Protein AF-A0A7S2MT42-F1 (afdb_monomer_lite)

Sequence (281 aa):
EKMAQGPVLKPQAPAPAEKGPEERARFTVTHKESRHSVQLSLPSGQTVFDLKKALANHVNRGPSSKLTLMFRTGKLLGDSAKLDALSDEDKAGLLATGLELGPPVLVSLKVYHASKAAAGTTVMLDVLDTASFQEVKRALCDRYGAKATEVRLVTKKPGMTGFAGVKDSDRIQGLREVGAMGKLMDRVASGEAQPVAAPAGSIDVEVVHAKTGCNVVIQVQPDATILQLREATIKALGKTDLGEVTVVRASGGDLATELDTDLLAGRKEVMILGCDLPNPP

Organism: NCBI:txid327968

Structure (mmCIF, N/CA/C/O backbone):
data_AF-A0A7S2MT42-F1
#
_entry.id   AF-A0A7S2MT42-F1
#
loop_
_atom_site.group_PDB
_atom_site.id
_atom_site.type_symbol
_atom_site.label_atom_id
_atom_site.label_alt_id
_atom_site.label_comp_id
_atom_site.label_asym_id
_atom_site.label_entity_id
_atom_site.label_seq_id
_atom_site.pdbx_PDB_ins_code
_atom_site.Cartn_x
_atom_site.Cartn_y
_atom_site.Cartn_z
_atom_site.occupancy
_atom_site.B_iso_or_equiv
_atom_site.auth_seq_id
_atom_site.auth_comp_id
_atom_site.auth_asym_id
_atom_site.auth_atom_id
_atom_site.pdbx_PDB_model_num
ATOM 1 N N . GLU A 1 1 ? 55.129 -15.485 41.357 1.00 53.50 1 GLU A N 1
ATOM 2 C CA . GLU A 1 1 ? 53.699 -15.716 41.061 1.00 53.50 1 GLU A CA 1
ATOM 3 C C . GLU A 1 1 ? 52.878 -14.473 41.380 1.00 53.50 1 GLU A C 1
ATOM 5 O O . GLU A 1 1 ? 52.899 -14.019 42.516 1.00 53.50 1 GLU A O 1
ATOM 10 N N . LYS A 1 2 ? 52.196 -13.882 40.392 1.00 46.84 2 LYS A N 1
ATOM 11 C CA . LYS A 1 2 ? 51.164 -12.858 40.623 1.00 46.84 2 LYS A CA 1
ATOM 12 C C . LYS A 1 2 ? 49.814 -13.518 40.365 1.00 46.84 2 LYS A C 1
ATOM 14 O O . LYS A 1 2 ? 49.483 -13.795 39.217 1.00 46.84 2 LYS A O 1
ATOM 19 N N . MET A 1 3 ? 49.081 -13.816 41.434 1.00 53.00 3 MET A N 1
ATOM 20 C CA . MET A 1 3 ? 47.727 -14.360 41.352 1.00 53.00 3 MET A CA 1
ATOM 21 C C . MET A 1 3 ? 46.777 -13.264 40.858 1.00 53.00 3 MET A C 1
ATOM 23 O O . MET A 1 3 ? 46.603 -12.238 41.515 1.00 53.00 3 MET A O 1
ATOM 27 N N . ALA A 1 4 ? 46.205 -13.465 39.673 1.00 58.78 4 ALA A N 1
ATOM 28 C CA . ALA A 1 4 ? 45.197 -12.588 39.097 1.00 58.78 4 ALA A CA 1
ATOM 29 C C . ALA A 1 4 ? 43.868 -12.770 39.847 1.00 58.78 4 ALA A C 1
ATOM 31 O O . ALA A 1 4 ? 43.314 -13.867 39.886 1.00 58.78 4 ALA A O 1
ATOM 32 N N . GLN A 1 5 ? 43.365 -11.694 40.453 1.00 60.12 5 GLN A N 1
ATOM 33 C CA . GLN A 1 5 ? 42.033 -11.654 41.053 1.00 60.12 5 GLN A CA 1
ATOM 34 C C . GLN A 1 5 ? 40.982 -11.618 39.938 1.00 60.12 5 GLN A C 1
ATOM 36 O O . GLN A 1 5 ? 40.993 -10.726 39.089 1.00 60.12 5 GLN A O 1
ATOM 41 N N . GLY A 1 6 ? 40.103 -12.622 39.926 1.00 60.00 6 GLY A N 1
ATOM 42 C CA . GLY A 1 6 ? 39.003 -12.733 38.972 1.00 60.00 6 GLY A CA 1
ATOM 43 C C . GLY A 1 6 ? 37.926 -11.653 39.172 1.00 60.00 6 GLY A C 1
ATOM 44 O O . GLY A 1 6 ? 37.807 -11.087 40.262 1.00 60.00 6 GLY A O 1
ATOM 45 N N . PRO A 1 7 ? 37.139 -11.351 38.125 1.00 64.81 7 PRO A N 1
ATOM 46 C CA . PRO A 1 7 ? 36.161 -10.271 38.139 1.00 64.81 7 PRO A CA 1
ATOM 47 C C . PRO A 1 7 ? 34.999 -10.564 39.097 1.00 64.81 7 PRO A C 1
ATOM 49 O O . PRO A 1 7 ? 34.349 -11.605 39.027 1.00 64.81 7 PRO A O 1
ATOM 52 N N . VAL A 1 8 ? 34.720 -9.599 39.974 1.00 67.12 8 VAL A N 1
ATOM 53 C CA . VAL A 1 8 ? 33.577 -9.604 40.894 1.00 67.12 8 VAL A CA 1
ATOM 54 C C . VAL A 1 8 ? 32.289 -9.408 40.088 1.00 67.12 8 VAL A C 1
ATOM 56 O O . VAL A 1 8 ? 32.051 -8.335 39.529 1.00 67.12 8 VAL A O 1
ATOM 59 N N . LEU A 1 9 ? 31.458 -10.451 40.016 1.00 55.06 9 LEU A N 1
ATOM 60 C CA . LEU A 1 9 ? 30.122 -10.397 39.420 1.00 55.06 9 LEU A CA 1
ATOM 61 C C . LEU A 1 9 ? 29.242 -9.433 40.226 1.00 55.06 9 LEU A C 1
ATOM 63 O O . LEU A 1 9 ? 28.998 -9.640 41.415 1.00 55.06 9 LEU A O 1
ATOM 67 N N . LYS A 1 10 ? 28.773 -8.360 39.580 1.00 67.88 10 LYS A N 1
ATOM 68 C CA . LYS A 1 10 ? 27.812 -7.429 40.184 1.00 67.88 10 LYS A CA 1
ATOM 69 C C . LYS A 1 10 ? 26.447 -8.121 40.332 1.00 67.88 10 LYS A C 1
ATOM 71 O O . LYS A 1 10 ? 26.023 -8.787 39.387 1.00 67.88 10 LYS A O 1
ATOM 76 N N . PRO A 1 11 ? 25.746 -7.947 41.466 1.00 63.44 11 PRO A N 1
ATOM 77 C CA . PRO A 1 11 ? 24.417 -8.511 41.670 1.00 63.44 11 PRO A CA 1
ATOM 78 C C . PRO A 1 11 ? 23.440 -7.985 40.612 1.00 63.44 11 PRO A C 1
ATOM 80 O O . PRO A 1 11 ? 23.297 -6.776 40.417 1.00 63.44 11 PRO A O 1
ATOM 83 N N . GLN A 1 12 ? 22.802 -8.917 39.906 1.00 64.62 12 GLN A N 1
ATOM 84 C CA . GLN A 1 12 ? 21.784 -8.644 38.900 1.00 64.62 12 GLN A CA 1
ATOM 85 C C . GLN A 1 12 ? 20.543 -8.076 39.598 1.00 64.62 12 GLN A C 1
ATOM 87 O O . GLN A 1 12 ? 20.040 -8.669 40.552 1.00 64.62 12 GLN A O 1
ATOM 92 N N . ALA A 1 13 ? 20.083 -6.902 39.160 1.00 70.62 13 ALA A N 1
ATOM 93 C CA . ALA A 1 13 ? 18.887 -6.274 39.710 1.00 70.62 13 ALA A CA 1
ATOM 94 C C . ALA A 1 13 ? 17.671 -7.211 39.544 1.00 70.62 13 ALA A C 1
ATOM 96 O O . ALA A 1 13 ? 17.565 -7.871 38.504 1.00 70.62 13 ALA A O 1
ATOM 97 N N . PRO A 1 14 ? 16.768 -7.286 40.540 1.00 67.56 14 PRO A N 1
ATOM 98 C CA . PRO A 1 14 ? 15.586 -8.136 40.470 1.00 67.56 14 PRO A CA 1
ATOM 99 C C . PRO A 1 14 ? 14.758 -7.787 39.231 1.00 67.56 14 PRO A C 1
ATOM 101 O O . PRO A 1 14 ? 14.542 -6.611 38.928 1.00 67.56 14 PRO A O 1
ATOM 104 N N . ALA A 1 15 ? 14.329 -8.821 38.506 1.00 69.62 15 ALA A N 1
ATOM 105 C CA . ALA A 1 15 ? 13.505 -8.668 37.317 1.00 69.62 15 ALA A CA 1
ATOM 106 C C . ALA A 1 15 ? 12.238 -7.858 37.661 1.00 69.62 15 ALA A C 1
ATOM 108 O O . ALA A 1 15 ? 11.626 -8.108 38.705 1.00 69.62 15 ALA A O 1
ATOM 109 N N . PRO A 1 16 ? 11.851 -6.870 36.832 1.00 71.06 16 PRO A N 1
ATOM 110 C CA . PRO A 1 16 ? 10.644 -6.091 37.067 1.00 71.06 16 PRO A CA 1
ATOM 111 C C . PRO A 1 16 ? 9.439 -7.032 37.120 1.00 71.06 16 PRO A C 1
ATOM 113 O O . PRO A 1 16 ? 9.263 -7.860 36.229 1.00 71.06 16 PRO A O 1
ATOM 116 N N . ALA A 1 17 ? 8.640 -6.911 38.181 1.00 72.12 17 ALA A N 1
ATOM 117 C CA . ALA A 1 17 ? 7.451 -7.726 38.397 1.00 72.12 17 ALA A CA 1
ATOM 118 C C . ALA A 1 17 ? 6.554 -7.711 37.149 1.00 72.12 17 ALA A C 1
ATOM 120 O O . ALA A 1 17 ? 6.195 -6.637 36.654 1.00 72.12 17 ALA A O 1
ATOM 121 N N . GLU A 1 18 ? 6.208 -8.899 36.647 1.00 67.00 18 GLU A N 1
ATOM 122 C CA . GLU A 1 18 ? 5.265 -9.072 35.545 1.00 67.00 18 GLU A CA 1
ATOM 123 C C . GLU A 1 18 ? 3.936 -8.413 35.928 1.00 67.00 18 GLU A C 1
ATOM 125 O O . GLU A 1 18 ? 3.224 -8.865 36.827 1.00 67.00 18 GLU A O 1
ATOM 130 N N . LYS A 1 19 ? 3.610 -7.294 35.272 1.00 72.56 19 LYS A N 1
ATOM 131 C CA . LYS A 1 19 ? 2.271 -6.711 35.355 1.00 72.56 19 LYS A CA 1
ATOM 132 C C . LYS A 1 19 ? 1.293 -7.757 34.824 1.00 72.56 19 LYS A C 1
ATOM 134 O O . LYS A 1 19 ? 1.516 -8.299 33.743 1.00 72.56 19 LYS A O 1
ATOM 139 N N . GLY A 1 20 ? 0.240 -8.039 35.592 1.00 77.06 20 GLY A N 1
ATOM 140 C CA . GLY A 1 20 ? -0.820 -8.964 35.188 1.00 77.06 20 GLY A CA 1
ATOM 141 C C . GLY A 1 20 ? -1.406 -8.617 33.811 1.00 77.06 20 GLY A C 1
ATOM 142 O O . GLY A 1 20 ? -1.197 -7.504 33.320 1.00 77.06 20 GLY A O 1
ATOM 143 N N . PRO A 1 21 ? -2.125 -9.558 33.173 1.00 81.81 21 PRO A N 1
ATOM 144 C CA . PRO A 1 21 ? -2.628 -9.389 31.813 1.00 81.81 21 PRO A CA 1
ATOM 145 C C . PRO A 1 21 ? -3.477 -8.116 31.715 1.00 81.81 21 PRO A C 1
ATOM 147 O O . PRO A 1 21 ? -4.552 -8.037 32.305 1.00 81.81 21 PRO A O 1
ATOM 150 N N . GLU A 1 22 ? -2.974 -7.104 31.001 1.00 85.75 22 GLU A N 1
ATOM 151 C CA . GLU A 1 22 ? -3.712 -5.864 30.755 1.00 85.75 22 GLU A CA 1
ATOM 152 C C . GLU A 1 22 ? -5.018 -6.190 30.026 1.00 85.75 22 GLU A C 1
ATOM 154 O O . GLU A 1 22 ? -5.014 -6.826 28.968 1.00 85.75 22 GLU A O 1
ATOM 159 N N . GLU A 1 23 ? -6.138 -5.747 30.591 1.00 89.62 23 GLU A N 1
ATOM 160 C CA . GLU A 1 23 ? -7.454 -5.902 29.985 1.00 89.62 23 GLU A CA 1
ATOM 161 C C . GLU A 1 23 ? -7.501 -5.128 28.657 1.00 89.62 23 GLU A C 1
ATOM 163 O O . GLU A 1 23 ? -7.244 -3.921 28.605 1.00 89.62 23 GLU A O 1
ATOM 168 N N . ARG A 1 24 ? -7.784 -5.838 27.557 1.00 95.06 24 ARG A N 1
ATOM 169 C CA . ARG A 1 24 ? -7.836 -5.268 26.204 1.00 95.06 24 ARG A CA 1
ATOM 170 C C . ARG A 1 24 ? -9.252 -5.323 25.653 1.00 95.06 24 ARG A C 1
ATOM 172 O O . ARG A 1 24 ? -9.802 -6.406 25.458 1.00 95.06 24 ARG A O 1
ATOM 179 N N . ALA A 1 25 ? -9.808 -4.160 25.328 1.00 95.88 25 ALA A N 1
ATOM 180 C CA . ALA A 1 25 ? -11.080 -4.055 24.629 1.00 95.88 25 ALA A CA 1
ATOM 181 C C . ALA A 1 25 ? -10.894 -4.381 23.138 1.00 95.88 25 ALA A C 1
ATOM 183 O O . ALA A 1 25 ? -9.927 -3.940 22.508 1.00 95.88 25 ALA A O 1
ATOM 184 N N . ARG A 1 26 ? -11.823 -5.162 22.572 1.00 97.44 26 ARG A N 1
ATOM 185 C CA . ARG A 1 26 ? -11.846 -5.521 21.145 1.00 97.44 26 ARG A CA 1
ATOM 186 C C . ARG A 1 26 ? -12.789 -4.597 20.381 1.00 97.44 26 ARG A C 1
ATOM 188 O O . ARG A 1 26 ? -13.908 -4.359 20.821 1.00 97.44 26 ARG A O 1
ATOM 195 N N . PHE A 1 27 ? -12.348 -4.131 19.220 1.00 97.94 27 PHE A N 1
ATOM 196 C CA . PHE A 1 27 ? -13.095 -3.238 18.338 1.00 97.94 27 PHE A CA 1
ATOM 197 C C . PHE A 1 27 ? -13.184 -3.857 16.952 1.00 97.94 27 PHE A C 1
ATOM 199 O O . PHE A 1 27 ? -12.187 -4.369 16.446 1.00 97.94 27 PHE A O 1
ATOM 206 N N . THR A 1 28 ? -14.359 -3.771 16.332 1.00 98.12 28 THR A N 1
ATOM 207 C CA . THR A 1 28 ? -14.556 -4.105 14.918 1.00 98.12 28 THR A CA 1
ATOM 208 C C . THR A 1 28 ? -14.930 -2.834 14.181 1.00 98.12 28 THR A C 1
ATOM 210 O O . THR A 1 28 ? -15.928 -2.191 14.508 1.00 98.12 28 THR A O 1
ATOM 213 N N . VAL A 1 29 ? -14.109 -2.461 13.204 1.00 98.25 29 VAL A N 1
ATOM 214 C CA . VAL A 1 29 ? -14.288 -1.232 12.433 1.00 98.25 29 VAL A CA 1
ATOM 215 C C . VAL A 1 29 ? -14.459 -1.585 10.968 1.00 98.25 29 VAL A C 1
ATOM 217 O O . VAL A 1 29 ? -13.575 -2.194 10.370 1.00 98.25 29 VAL A O 1
ATOM 220 N N . THR A 1 30 ? -15.589 -1.189 10.391 1.00 98.12 30 THR A N 1
ATOM 221 C CA . THR A 1 30 ? -15.941 -1.473 8.996 1.00 98.12 30 THR A CA 1
ATOM 222 C C . THR A 1 30 ? -15.858 -0.204 8.154 1.00 98.12 30 THR A C 1
ATOM 224 O O . THR A 1 30 ? -16.456 0.817 8.492 1.00 98.12 30 THR A O 1
ATOM 227 N N . HIS A 1 31 ? -15.148 -0.242 7.029 1.00 97.69 31 HIS A N 1
ATOM 228 C CA . HIS A 1 31 ? -15.140 0.863 6.079 1.00 97.69 31 HIS A CA 1
ATOM 229 C C . HIS A 1 31 ? -16.532 1.018 5.455 1.00 97.69 31 HIS A C 1
ATOM 231 O O . HIS A 1 31 ? -17.150 0.047 5.009 1.00 97.69 31 HIS A O 1
ATOM 237 N N . LYS A 1 32 ? -17.050 2.248 5.449 1.00 97.06 32 LYS A N 1
ATOM 238 C CA . LYS A 1 32 ? -18.444 2.536 5.088 1.00 97.06 32 LYS A CA 1
ATOM 239 C C . LYS A 1 32 ? -18.784 2.120 3.655 1.00 97.06 32 LYS A C 1
ATOM 241 O O . LYS A 1 32 ? -19.885 1.626 3.422 1.00 97.06 32 LYS A O 1
ATOM 246 N N . GLU A 1 33 ? -17.858 2.337 2.723 1.00 95.44 33 GLU A N 1
ATOM 247 C CA . GLU A 1 33 ? -18.082 2.137 1.287 1.00 95.44 33 GLU A CA 1
ATOM 248 C C . GLU A 1 33 ? -17.678 0.728 0.847 1.00 95.44 33 GLU A C 1
ATOM 250 O O . GLU A 1 33 ? -18.510 -0.013 0.333 1.00 95.44 33 GLU A O 1
ATOM 255 N N . SER A 1 34 ? -16.437 0.322 1.123 1.00 92.94 34 SER A N 1
ATOM 256 C CA . SER A 1 34 ? -15.899 -0.974 0.677 1.00 92.94 34 SER A CA 1
ATOM 257 C C . SER A 1 34 ? -16.349 -2.170 1.516 1.00 92.94 34 SER A C 1
ATOM 259 O O . SER A 1 34 ? -16.147 -3.308 1.110 1.00 92.94 34 SER A O 1
ATOM 261 N N . ARG A 1 35 ? -16.951 -1.937 2.691 1.00 96.12 35 ARG A N 1
ATOM 262 C CA . ARG A 1 35 ? -17.388 -2.975 3.647 1.00 96.12 35 ARG A CA 1
ATOM 263 C C . ARG A 1 35 ? -16.264 -3.843 4.229 1.00 96.12 35 ARG A C 1
ATOM 265 O O . ARG A 1 35 ? -16.548 -4.743 5.020 1.00 96.12 35 ARG A O 1
ATOM 272 N N . HIS A 1 36 ? -15.000 -3.542 3.937 1.00 94.94 36 HIS A N 1
ATOM 273 C CA . HIS A 1 36 ? -13.864 -4.191 4.585 1.00 94.94 36 HIS A CA 1
ATOM 274 C C . HIS A 1 36 ? -13.854 -3.902 6.085 1.00 94.94 36 HIS A C 1
ATOM 276 O O . HIS A 1 36 ? -14.096 -2.770 6.505 1.00 94.94 36 HIS A O 1
ATOM 282 N N . SER A 1 37 ? -13.587 -4.927 6.891 1.00 96.19 37 SER A N 1
ATOM 283 C CA . SER A 1 37 ? -13.620 -4.836 8.352 1.00 96.19 37 SER A CA 1
ATOM 284 C C . SER A 1 37 ? -12.277 -5.217 8.952 1.00 96.19 37 SER A C 1
ATOM 286 O O . SER A 1 37 ? -11.669 -6.199 8.541 1.00 96.19 37 SER A O 1
ATOM 288 N N . VAL A 1 38 ? -11.845 -4.457 9.952 1.00 96.75 38 VAL A N 1
ATOM 289 C CA . VAL A 1 38 ? -10.613 -4.701 10.704 1.00 96.75 38 VAL A CA 1
ATOM 290 C C . VAL A 1 38 ? -10.967 -4.877 12.173 1.00 96.75 38 VAL A C 1
ATOM 292 O O . VAL A 1 38 ? -11.751 -4.100 12.725 1.00 96.75 38 VAL A O 1
ATOM 295 N N . GLN A 1 39 ? -10.379 -5.891 12.810 1.00 97.19 39 GLN A N 1
ATOM 296 C CA . GLN A 1 39 ? -10.495 -6.107 14.249 1.00 97.19 39 GLN A CA 1
ATOM 297 C C . GLN A 1 39 ? -9.208 -5.692 14.957 1.00 97.19 39 GLN A C 1
ATOM 299 O O . GLN A 1 39 ? -8.118 -6.109 14.574 1.00 97.19 39 GLN A O 1
ATOM 304 N N . LEU A 1 40 ? -9.334 -4.889 16.011 1.00 97.06 40 LEU A N 1
ATOM 305 C CA . LEU A 1 40 ? -8.207 -4.436 16.826 1.00 97.06 40 LEU A CA 1
ATOM 306 C C . LEU A 1 40 ? -8.472 -4.676 18.305 1.00 97.06 40 LEU A C 1
ATOM 308 O O . LEU A 1 40 ? -9.612 -4.653 18.759 1.00 97.06 40 LEU A O 1
ATOM 312 N N . SER A 1 41 ? -7.396 -4.873 19.062 1.00 96.75 41 SER A N 1
ATOM 313 C CA . SER A 1 41 ? -7.430 -4.951 20.522 1.00 96.75 41 SER A CA 1
ATOM 314 C C . SER A 1 41 ? -6.570 -3.837 21.104 1.00 96.75 41 SER A C 1
ATOM 316 O O . SER A 1 41 ? -5.377 -3.770 20.806 1.00 96.75 41 SER A O 1
ATOM 318 N N . LEU A 1 42 ? -7.165 -2.975 21.923 1.00 96.88 42 LEU A N 1
ATOM 319 C CA . LEU A 1 42 ? -6.488 -1.845 22.564 1.00 96.88 42 LEU A CA 1
ATOM 320 C C . LEU A 1 42 ? -6.576 -1.974 24.091 1.00 96.88 42 LEU A C 1
ATOM 322 O O . LEU A 1 42 ? -7.585 -2.482 24.582 1.00 96.88 42 LEU A O 1
ATOM 326 N N . PRO A 1 43 ? -5.554 -1.528 24.846 1.00 96.31 43 PRO A N 1
ATOM 327 C CA . PRO A 1 43 ? -5.644 -1.418 26.302 1.00 96.31 43 PRO A CA 1
ATOM 328 C C . PRO A 1 43 ? -6.806 -0.512 26.735 1.00 96.31 43 PRO A C 1
ATOM 330 O O . PRO A 1 43 ? -7.244 0.347 25.965 1.00 96.31 43 PRO A O 1
ATOM 333 N N . SER A 1 44 ? -7.276 -0.671 27.970 1.00 94.94 44 SER A N 1
ATOM 334 C CA . SER A 1 44 ? -8.245 0.254 28.570 1.00 94.94 44 SER A CA 1
ATOM 335 C C . SER A 1 44 ? -7.682 1.677 28.715 1.00 94.94 44 SER A C 1
ATOM 337 O O . SER A 1 44 ? -6.472 1.919 28.653 1.00 94.94 44 SER A O 1
ATOM 339 N N . GLY A 1 45 ? -8.573 2.657 28.860 1.00 95.56 45 GLY A N 1
ATOM 340 C CA . GLY A 1 45 ? -8.239 4.073 29.034 1.00 95.56 45 GLY A CA 1
ATOM 341 C C . GLY A 1 45 ? -7.864 4.818 27.750 1.00 95.56 45 GLY A C 1
ATOM 342 O O . GLY A 1 45 ? -7.603 6.020 27.805 1.00 95.56 45 GLY A O 1
ATOM 343 N N . GLN A 1 46 ? -7.850 4.136 26.603 1.00 98.06 46 GLN A N 1
ATOM 344 C CA . GLN A 1 46 ? -7.496 4.714 25.305 1.00 98.06 46 GLN A CA 1
ATOM 345 C C . GLN A 1 46 ? -8.619 5.593 24.735 1.00 98.06 46 GLN A C 1
ATOM 347 O O . GLN A 1 46 ? -9.802 5.460 25.080 1.00 98.06 46 GLN A O 1
ATOM 352 N N . THR A 1 47 ? -8.247 6.503 23.836 1.00 98.44 47 THR A N 1
ATOM 353 C CA . THR A 1 47 ? -9.179 7.424 23.172 1.00 98.44 47 THR A CA 1
ATOM 354 C C . THR A 1 47 ? -9.490 7.000 21.738 1.00 98.44 47 THR A C 1
ATOM 356 O O . THR A 1 47 ? -8.815 6.160 21.139 1.00 98.44 47 THR A O 1
ATOM 359 N N . VAL A 1 48 ? -10.511 7.618 21.143 1.00 98.19 48 VAL A N 1
ATOM 360 C CA . VAL A 1 48 ? -10.823 7.461 19.712 1.00 98.19 48 VAL A CA 1
ATOM 361 C C . VAL A 1 48 ? -9.629 7.844 18.833 1.00 98.19 48 VAL A C 1
ATOM 363 O O . VAL A 1 48 ? -9.395 7.191 17.815 1.00 98.19 48 VAL A O 1
ATOM 366 N N . PHE A 1 49 ? -8.838 8.847 19.224 1.00 98.19 49 PHE A N 1
ATOM 367 C CA . PHE A 1 49 ? -7.601 9.197 18.524 1.00 98.19 49 PHE A CA 1
ATOM 368 C C . PHE A 1 49 ? -6.599 8.032 18.485 1.00 98.19 49 PHE A C 1
ATOM 370 O O . PHE A 1 49 ? -6.027 7.742 17.429 1.00 98.19 49 PHE A O 1
ATOM 377 N N . ASP A 1 50 ? -6.429 7.325 19.604 1.00 98.06 50 ASP A N 1
ATOM 378 C CA . ASP A 1 50 ? -5.521 6.178 19.701 1.00 98.06 50 ASP A CA 1
ATOM 379 C C . ASP A 1 50 ? -6.005 5.010 18.835 1.00 98.06 50 ASP A C 1
ATOM 381 O O . ASP A 1 50 ? -5.208 4.413 18.108 1.00 98.06 50 ASP A O 1
ATOM 385 N N . LEU A 1 51 ? -7.320 4.750 18.809 1.00 98.12 51 LEU A N 1
ATOM 386 C CA . LEU A 1 51 ? -7.925 3.780 17.890 1.00 98.12 51 LEU A CA 1
ATOM 387 C C . LEU A 1 51 ? -7.684 4.165 16.423 1.00 98.12 51 LEU A C 1
ATOM 389 O O . LEU A 1 51 ? -7.288 3.313 15.628 1.00 98.12 51 LEU A O 1
ATOM 393 N N . LYS A 1 52 ? -7.857 5.442 16.050 1.00 98.06 52 LYS A N 1
ATOM 394 C CA . LYS A 1 52 ? -7.579 5.906 14.679 1.00 98.06 52 LYS A CA 1
ATOM 395 C C . LYS A 1 52 ? -6.114 5.713 14.294 1.00 98.06 52 LYS A C 1
ATOM 397 O O . LYS A 1 52 ? -5.819 5.313 13.169 1.00 98.06 52 LYS A O 1
ATOM 402 N N . LYS A 1 53 ? -5.194 5.998 15.218 1.00 97.38 53 LYS A N 1
ATOM 403 C CA . LYS A 1 53 ? -3.755 5.788 15.025 1.00 97.38 53 LYS A CA 1
ATOM 404 C C . LYS A 1 53 ? -3.426 4.303 14.870 1.00 97.38 53 LYS A C 1
ATOM 406 O O . LYS A 1 53 ? -2.681 3.947 13.962 1.00 97.38 53 LYS A O 1
ATOM 411 N N . ALA A 1 54 ? -4.012 3.446 15.704 1.00 96.94 54 ALA A N 1
ATOM 412 C CA . ALA A 1 54 ? -3.845 2.000 15.614 1.00 96.94 54 ALA A CA 1
ATOM 413 C C . ALA A 1 54 ? -4.380 1.443 14.287 1.00 96.94 54 ALA A C 1
ATOM 415 O O . ALA A 1 54 ? -3.682 0.663 13.647 1.00 96.94 54 ALA A O 1
ATOM 416 N N . LEU A 1 55 ? -5.552 1.900 13.828 1.00 96.50 55 LEU A N 1
ATOM 417 C CA . LEU A 1 55 ? -6.107 1.538 12.520 1.00 96.50 55 LEU A CA 1
ATOM 418 C C . LEU A 1 55 ? -5.183 1.954 11.379 1.00 96.50 55 LEU A C 1
ATOM 420 O O . LEU A 1 55 ? -4.796 1.101 10.589 1.00 96.50 55 LEU A O 1
ATOM 424 N N . ALA A 1 56 ? -4.790 3.230 11.316 1.00 94.38 56 ALA A N 1
ATOM 425 C CA . ALA A 1 56 ? -3.922 3.743 10.253 1.00 94.38 56 ALA A CA 1
ATOM 426 C C . ALA A 1 56 ? -2.584 2.983 10.174 1.00 94.38 56 ALA A C 1
ATOM 428 O O . ALA A 1 56 ? -2.109 2.670 9.081 1.00 94.38 56 ALA A O 1
ATOM 429 N N . ASN A 1 57 ? -2.016 2.632 11.333 1.00 92.31 57 ASN A N 1
ATOM 430 C CA . ASN A 1 57 ? -0.814 1.805 11.417 1.00 92.31 57 ASN A CA 1
ATOM 431 C C . ASN A 1 57 ? -1.073 0.365 10.959 1.00 92.31 57 ASN A C 1
ATOM 433 O O . ASN A 1 57 ? -0.277 -0.174 10.198 1.00 92.31 57 ASN A O 1
ATOM 437 N N . HIS A 1 58 ? -2.180 -0.246 11.391 1.00 92.81 58 HIS A N 1
ATOM 438 C CA . HIS A 1 58 ? -2.530 -1.621 11.038 1.00 92.81 58 HIS A CA 1
ATOM 439 C C . HIS A 1 58 ? -2.716 -1.788 9.529 1.00 92.81 58 HIS A C 1
ATOM 441 O O . HIS A 1 58 ? -2.154 -2.701 8.934 1.00 92.81 58 HIS A O 1
ATOM 447 N N . VAL A 1 59 ? -3.440 -0.864 8.895 1.00 92.12 59 VAL A N 1
ATOM 448 C CA . VAL A 1 59 ? -3.666 -0.914 7.444 1.00 92.12 59 VAL A CA 1
ATOM 449 C C . VAL A 1 59 ? -2.510 -0.319 6.641 1.00 92.12 59 VAL A C 1
ATOM 451 O O . VAL A 1 59 ? -2.540 -0.355 5.415 1.00 92.12 59 VAL A O 1
ATOM 454 N N . ASN A 1 60 ? -1.489 0.239 7.305 1.00 89.38 60 ASN A N 1
ATOM 455 C CA . ASN A 1 60 ? -0.355 0.912 6.673 1.00 89.38 60 ASN A CA 1
ATOM 456 C C . ASN A 1 60 ? -0.779 1.997 5.664 1.00 89.38 60 ASN A C 1
ATOM 458 O O . ASN A 1 60 ? -0.182 2.152 4.596 1.00 89.38 60 ASN A O 1
ATOM 462 N N . ARG A 1 61 ? -1.813 2.777 5.997 1.00 90.62 61 ARG A N 1
ATOM 463 C CA . ARG A 1 61 ? -2.377 3.808 5.114 1.00 90.62 61 ARG A CA 1
ATOM 464 C C . ARG A 1 61 ? -2.547 5.118 5.871 1.00 90.62 61 ARG A C 1
ATOM 466 O O . ARG A 1 61 ? -3.200 5.161 6.903 1.00 90.62 61 ARG A O 1
ATOM 473 N N . GLY A 1 62 ? -2.068 6.205 5.269 1.00 85.62 62 GLY A N 1
ATOM 474 C CA . GLY A 1 62 ? -2.473 7.566 5.630 1.00 85.62 62 GLY A CA 1
ATOM 475 C C . GLY A 1 62 ? -2.076 8.055 7.027 1.00 85.62 62 GLY A C 1
ATOM 476 O O . GLY A 1 62 ? -1.659 7.284 7.885 1.00 85.62 62 GLY A O 1
ATOM 477 N N . PRO A 1 63 ? -2.201 9.365 7.291 1.00 91.62 63 PRO A N 1
ATOM 478 C CA . PRO A 1 63 ? -2.270 9.858 8.656 1.00 91.62 63 PRO A CA 1
ATOM 479 C C . PRO A 1 63 ? -3.649 9.546 9.254 1.00 91.62 63 PRO A C 1
ATOM 481 O O . PRO A 1 63 ? -4.674 9.654 8.575 1.00 91.62 63 PRO A O 1
ATOM 484 N N . SER A 1 64 ? -3.690 9.259 10.556 1.00 94.88 64 SER A N 1
ATOM 485 C CA . SER A 1 64 ? -4.937 9.022 11.299 1.00 94.88 64 SER A CA 1
ATOM 486 C C . SER A 1 64 ? -5.913 10.204 11.260 1.00 94.88 64 SER A C 1
ATOM 488 O O . SER A 1 64 ? -7.108 10.010 11.451 1.00 94.88 64 SER A O 1
ATOM 490 N N . SER A 1 65 ? -5.442 11.416 10.951 1.00 94.62 65 SER A N 1
ATOM 491 C CA . SER A 1 65 ? -6.280 12.613 10.802 1.00 94.62 65 SER A CA 1
ATOM 492 C C . SER A 1 65 ? -7.239 12.567 9.609 1.00 94.62 65 SER A C 1
ATOM 494 O O . SER A 1 65 ? -8.237 13.282 9.615 1.00 94.62 65 SER A O 1
ATOM 496 N N . LYS A 1 66 ? -6.968 11.738 8.591 1.00 93.94 66 LYS A N 1
ATOM 497 C CA . LYS A 1 66 ? -7.907 11.511 7.477 1.00 93.94 66 LYS A CA 1
ATOM 498 C C . LYS A 1 66 ? -9.013 10.518 7.833 1.00 93.94 66 LYS A C 1
ATOM 500 O O . LYS A 1 66 ? -10.036 10.480 7.155 1.00 93.94 66 LYS A O 1
ATOM 505 N N . LEU A 1 67 ? -8.816 9.720 8.881 1.00 96.75 67 LEU A N 1
ATOM 506 C CA . LEU A 1 67 ? -9.773 8.717 9.313 1.00 96.75 67 LEU A CA 1
ATOM 507 C C . LEU A 1 67 ? -10.857 9.370 10.178 1.00 96.75 67 LEU A C 1
ATOM 509 O O . LEU A 1 67 ? -10.584 9.990 11.208 1.00 96.75 67 LEU A O 1
ATOM 513 N N . THR A 1 68 ? -12.110 9.187 9.781 1.00 98.06 68 THR A N 1
ATOM 514 C CA . THR A 1 68 ? -13.279 9.584 10.570 1.00 98.06 68 THR A CA 1
ATOM 515 C C . THR A 1 68 ? -14.012 8.334 11.025 1.00 98.06 68 THR A C 1
ATOM 517 O O . THR A 1 68 ? -14.303 7.464 10.208 1.00 98.06 68 THR A O 1
ATOM 520 N N . LEU A 1 69 ? -14.290 8.246 12.328 1.00 98.38 69 LEU A N 1
ATOM 521 C CA . LEU A 1 69 ? -15.038 7.146 12.928 1.00 98.38 69 LEU A CA 1
ATOM 522 C C . LEU A 1 69 ? -16.439 7.625 13.301 1.00 98.38 69 LEU A C 1
ATOM 524 O O . LEU A 1 69 ? -16.613 8.738 13.802 1.00 98.38 69 LEU A O 1
ATOM 528 N N . MET A 1 70 ? -17.436 6.787 13.049 1.00 98.31 70 MET A N 1
ATOM 529 C CA . MET A 1 70 ? -18.836 7.061 13.357 1.00 98.31 70 MET A CA 1
ATOM 530 C C . MET A 1 70 ? -19.549 5.790 13.814 1.00 98.31 70 MET A C 1
ATOM 532 O O . MET A 1 70 ? -19.162 4.684 13.446 1.00 98.31 70 MET A O 1
ATOM 536 N N . PHE A 1 71 ? -20.598 5.940 14.615 1.00 98.25 71 PHE A N 1
ATOM 537 C CA . PHE A 1 71 ? -21.474 4.829 14.986 1.00 98.25 71 PHE A CA 1
ATOM 538 C C . PHE A 1 71 ? -22.300 4.363 13.776 1.00 98.25 71 PHE A C 1
ATOM 540 O O . PHE A 1 71 ? -22.440 5.097 12.792 1.00 98.25 71 PHE A O 1
ATOM 547 N N . ARG A 1 72 ? -22.948 3.191 13.866 1.00 96.88 72 ARG A N 1
ATOM 548 C CA . ARG A 1 72 ? -23.911 2.730 12.838 1.00 96.88 72 ARG A CA 1
ATOM 549 C C . ARG A 1 72 ? -25.059 3.713 12.606 1.00 96.88 72 ARG A C 1
ATOM 551 O O . ARG A 1 72 ? -25.603 3.773 11.511 1.00 96.88 72 ARG A O 1
ATOM 558 N N . THR A 1 73 ? -25.388 4.510 13.621 1.00 96.75 73 THR A N 1
ATOM 559 C CA . THR A 1 73 ? -26.388 5.584 13.552 1.00 96.75 73 THR A CA 1
ATOM 560 C C . THR A 1 73 ? -25.945 6.778 12.695 1.00 96.75 73 THR A C 1
ATOM 562 O O . THR A 1 73 ? -26.750 7.661 12.422 1.00 96.75 73 THR A O 1
ATOM 565 N N . GLY A 1 74 ? -24.671 6.839 12.285 1.00 96.81 74 GLY A N 1
ATOM 566 C CA . GLY A 1 74 ? -24.076 7.954 11.543 1.00 96.81 74 GLY A CA 1
ATOM 567 C C . GLY A 1 74 ? -23.517 9.074 12.425 1.00 96.81 74 GLY A C 1
ATOM 568 O O . GLY A 1 74 ? -22.884 9.996 11.912 1.00 96.81 74 GLY A O 1
ATOM 569 N N . LYS A 1 75 ? -23.697 9.003 13.751 1.00 97.94 75 LYS A N 1
ATOM 570 C CA . LYS A 1 75 ? -23.126 9.982 14.686 1.00 97.94 75 LYS A CA 1
ATOM 571 C C . LYS A 1 75 ? -21.598 9.859 14.726 1.00 97.94 75 LYS A C 1
ATOM 573 O O . LYS A 1 75 ? -21.069 8.773 14.950 1.00 97.94 75 LYS A O 1
ATOM 578 N N . LEU A 1 76 ? -20.900 10.980 14.539 1.00 98.19 76 LEU A N 1
ATOM 579 C CA . LEU A 1 76 ? -19.435 11.042 14.569 1.00 98.19 76 LEU A CA 1
ATOM 580 C C . LEU A 1 76 ? -18.886 10.831 15.987 1.00 98.19 76 LEU A C 1
ATOM 582 O O . LEU A 1 76 ? -19.449 11.340 16.960 1.00 98.19 76 LEU A O 1
ATOM 586 N N . LEU A 1 77 ? -17.757 10.127 16.092 1.00 98.00 77 LEU A N 1
ATOM 587 C CA . LEU A 1 77 ? -16.984 10.010 17.326 1.00 98.00 77 LEU A CA 1
ATOM 588 C C . LEU A 1 77 ? -15.888 11.080 17.348 1.00 98.00 77 LEU A C 1
ATOM 590 O O . LEU A 1 77 ? -15.051 11.147 16.446 1.00 98.00 77 LEU A O 1
ATOM 594 N N . GLY A 1 78 ? -15.891 11.909 18.393 1.00 98.06 78 GLY A N 1
ATOM 595 C CA . GLY A 1 78 ? -14.834 12.890 18.630 1.00 98.06 78 GLY A CA 1
ATOM 596 C C . GLY A 1 78 ? -13.545 12.229 19.118 1.00 98.06 78 GLY A C 1
ATOM 597 O O . GLY A 1 78 ? -13.592 11.263 19.875 1.00 98.06 78 GLY A O 1
ATOM 598 N N . ASP A 1 79 ? -12.398 12.782 18.725 1.00 98.38 79 ASP A N 1
ATOM 599 C CA . ASP A 1 79 ? -11.068 12.217 19.000 1.00 98.38 79 ASP A CA 1
ATOM 600 C C . ASP A 1 79 ? -10.753 12.058 20.499 1.00 98.38 79 ASP A C 1
ATOM 602 O O . ASP A 1 79 ? -10.027 11.142 20.875 1.00 98.38 79 ASP A O 1
ATOM 606 N N . SER A 1 80 ? -11.333 12.904 21.357 1.00 98.06 80 SER A N 1
ATOM 607 C CA . SER A 1 80 ? -11.153 12.877 22.816 1.00 98.06 80 SER A CA 1
ATOM 608 C C . SER A 1 80 ? -12.091 11.920 23.560 1.00 98.06 80 SER A C 1
ATOM 610 O O . SER A 1 80 ? -11.971 11.778 24.778 1.00 98.06 80 SER A O 1
ATOM 612 N N . ALA A 1 81 ? -13.040 11.275 22.871 1.00 98.06 81 ALA A N 1
ATOM 613 C CA . ALA A 1 81 ? -13.952 10.337 23.514 1.00 98.06 81 ALA A CA 1
ATOM 614 C C . ALA A 1 81 ? -13.186 9.099 24.010 1.00 98.06 81 ALA A C 1
ATOM 616 O O . ALA A 1 81 ? -12.340 8.548 23.302 1.00 98.06 81 ALA A O 1
ATOM 617 N N . LYS A 1 82 ? -13.492 8.665 25.236 1.00 98.12 82 LYS A N 1
ATOM 618 C CA . LYS A 1 82 ? -12.907 7.458 25.829 1.00 98.12 82 LYS A CA 1
ATOM 619 C C . LYS A 1 82 ? -13.556 6.217 25.233 1.00 98.12 82 LYS A C 1
ATOM 621 O O . LYS A 1 82 ? -14.783 6.132 25.193 1.00 98.12 82 LYS A O 1
ATOM 626 N N . LEU A 1 83 ? -12.742 5.248 24.825 1.00 97.56 83 LEU A N 1
ATOM 627 C CA . LEU A 1 83 ? -13.239 3.999 24.247 1.00 97.56 83 LEU A CA 1
ATOM 628 C C . LEU A 1 83 ? -13.959 3.115 25.275 1.00 97.56 83 LEU A C 1
ATOM 630 O O . LEU A 1 83 ? -14.885 2.394 24.916 1.00 97.56 83 LEU A O 1
ATOM 634 N N . ASP A 1 84 ? -13.587 3.218 26.553 1.00 96.81 84 ASP A N 1
ATOM 635 C CA . ASP A 1 84 ? -14.215 2.455 27.643 1.00 96.81 84 ASP A CA 1
ATOM 636 C C . ASP A 1 84 ? -15.671 2.865 27.896 1.00 96.81 84 ASP A C 1
ATOM 638 O O . ASP A 1 84 ? -16.446 2.095 28.453 1.00 96.81 84 ASP A O 1
ATOM 642 N N . ALA A 1 85 ? -16.054 4.078 27.487 1.00 97.25 85 ALA A N 1
ATOM 643 C CA . ALA A 1 85 ? -17.419 4.575 27.633 1.00 97.25 85 ALA A CA 1
ATOM 644 C C . ALA A 1 85 ? -18.370 4.049 26.542 1.00 97.25 85 ALA A C 1
ATOM 646 O O . ALA A 1 85 ? -19.564 4.343 26.583 1.00 97.25 85 ALA A O 1
ATOM 647 N N . LEU A 1 86 ? -17.851 3.323 25.547 1.00 97.69 86 LEU A N 1
ATOM 648 C CA . LEU A 1 86 ? -18.650 2.747 24.471 1.00 97.69 86 LEU A CA 1
ATOM 649 C C . LEU A 1 86 ? -19.294 1.435 24.927 1.00 97.69 86 LEU A C 1
ATOM 651 O O . LEU A 1 86 ? -18.656 0.624 25.604 1.00 97.69 86 LEU A O 1
ATOM 655 N N . SER A 1 87 ? -20.538 1.203 24.508 1.00 97.75 87 SER A N 1
ATOM 656 C CA . SER A 1 87 ? -21.187 -0.099 24.676 1.00 97.75 87 SER A CA 1
ATOM 657 C C . SER A 1 87 ? -20.489 -1.166 23.823 1.00 97.75 87 SER A C 1
ATOM 659 O O . SER A 1 87 ? -19.828 -0.848 22.832 1.00 97.75 87 SER A O 1
ATOM 661 N N . ASP A 1 88 ? -20.632 -2.445 24.168 1.00 97.12 88 ASP A N 1
ATOM 662 C CA . ASP A 1 88 ? -20.021 -3.518 23.371 1.00 97.12 88 ASP A CA 1
ATOM 663 C C . ASP A 1 88 ? -20.620 -3.610 21.956 1.00 97.12 88 ASP A C 1
ATOM 665 O O . ASP A 1 88 ? -19.908 -3.919 20.998 1.00 97.12 88 ASP A O 1
ATOM 669 N N . GLU A 1 89 ? -21.896 -3.242 21.796 1.00 97.25 89 GLU A N 1
ATOM 670 C CA . GLU A 1 89 ? -22.552 -3.104 20.490 1.00 97.25 89 GLU A CA 1
ATOM 671 C C . GLU A 1 89 ? -21.900 -2.006 19.642 1.00 97.25 89 GLU A C 1
ATOM 673 O O . GLU A 1 89 ? -21.621 -2.215 18.457 1.00 97.25 89 GLU A O 1
ATOM 678 N N . ASP A 1 90 ? -21.591 -0.858 20.252 1.00 97.88 90 ASP A N 1
ATOM 679 C CA . ASP A 1 90 ? -20.888 0.231 19.579 1.00 97.88 90 ASP A CA 1
ATOM 680 C C . ASP A 1 90 ? -19.468 -0.184 19.186 1.00 97.88 90 ASP A C 1
ATOM 682 O O . ASP A 1 90 ? -19.051 0.078 18.057 1.00 97.88 90 ASP A O 1
ATOM 686 N N . LYS A 1 91 ? -18.739 -0.878 20.074 1.00 97.62 91 LYS A N 1
ATOM 687 C CA . LYS A 1 91 ? -17.377 -1.379 19.800 1.00 97.62 91 LYS A CA 1
ATOM 688 C C . LYS A 1 91 ? -17.345 -2.361 18.625 1.00 97.62 91 LYS A C 1
ATOM 690 O O . LYS A 1 91 ? -16.376 -2.365 17.864 1.00 97.62 91 LYS A O 1
ATOM 695 N N . ALA A 1 92 ? -18.389 -3.172 18.456 1.00 97.19 92 ALA A N 1
ATOM 696 C CA . ALA A 1 92 ? -18.535 -4.113 17.343 1.00 97.19 92 ALA A CA 1
ATOM 697 C C . ALA A 1 92 ? -19.130 -3.480 16.064 1.00 97.19 92 ALA A C 1
ATOM 699 O O . ALA A 1 92 ? -19.269 -4.151 15.036 1.00 97.19 92 ALA A O 1
ATOM 700 N N . GLY A 1 93 ? -19.530 -2.207 16.116 1.00 96.19 93 GLY A N 1
ATOM 701 C CA . GLY A 1 93 ? -20.329 -1.555 15.082 1.00 96.19 93 GLY A CA 1
ATOM 702 C C . GLY A 1 93 ? -19.756 -0.258 14.522 1.00 96.19 93 GLY A C 1
ATOM 703 O O . GLY A 1 93 ? -20.493 0.469 13.857 1.00 96.19 93 GLY A O 1
ATOM 704 N N . LEU A 1 94 ? -18.486 0.058 14.765 1.00 98.31 94 LEU A N 1
ATOM 705 C CA . LEU A 1 94 ? -17.903 1.309 14.287 1.00 98.31 94 LEU A CA 1
ATOM 706 C C . LEU A 1 94 ? -17.755 1.311 12.761 1.00 98.31 94 LEU A C 1
ATOM 708 O O . LEU A 1 94 ? -17.312 0.339 12.151 1.00 98.31 94 LEU A O 1
ATOM 712 N N . LEU A 1 95 ? -18.089 2.444 12.150 1.00 98.44 95 LEU A N 1
ATOM 713 C CA . LEU A 1 95 ? -17.888 2.710 10.733 1.00 98.44 95 LEU A CA 1
ATOM 714 C C . LEU A 1 95 ? -16.733 3.691 10.536 1.00 98.44 95 LEU A C 1
ATOM 716 O O . LEU A 1 95 ? -16.616 4.681 11.259 1.00 98.44 95 LEU A O 1
ATOM 720 N N . ALA A 1 96 ? -15.910 3.433 9.526 1.00 98.00 96 ALA A N 1
ATOM 721 C CA . ALA A 1 96 ? -14.789 4.275 9.130 1.00 98.00 96 ALA A CA 1
ATOM 722 C C . ALA A 1 96 ? -15.007 4.900 7.749 1.00 98.00 96 ALA A C 1
ATOM 724 O O . ALA A 1 96 ? -15.514 4.249 6.835 1.00 98.00 96 ALA A O 1
ATOM 725 N N . THR A 1 97 ? -14.567 6.146 7.582 1.00 97.19 97 THR A N 1
ATOM 726 C CA . THR A 1 97 ? -14.481 6.838 6.285 1.00 97.19 97 THR A CA 1
ATOM 727 C C . THR A 1 97 ? -13.169 7.608 6.161 1.00 97.19 97 THR A C 1
ATOM 729 O O . THR A 1 97 ? -12.573 7.998 7.167 1.00 97.19 97 THR A O 1
ATOM 732 N N . GLY A 1 98 ? -12.754 7.885 4.923 1.00 93.94 98 GLY A N 1
ATOM 733 C CA . GLY A 1 98 ? -11.578 8.707 4.606 1.00 93.94 98 GLY A CA 1
ATOM 734 C C . GLY A 1 98 ? -10.257 7.934 4.532 1.00 93.94 98 GLY A C 1
ATOM 735 O O . GLY A 1 98 ? -9.256 8.478 4.064 1.00 93.94 98 GLY A O 1
ATOM 736 N N . LEU A 1 99 ? -10.261 6.661 4.934 1.00 93.12 99 LEU A N 1
ATOM 737 C CA . LEU A 1 99 ? -9.147 5.737 4.773 1.00 93.12 99 LEU A CA 1
ATOM 738 C C . LEU A 1 99 ? -9.683 4.347 4.431 1.00 93.12 99 LEU A C 1
ATOM 740 O O . LEU A 1 99 ? -10.498 3.805 5.176 1.00 93.12 99 LEU A O 1
ATOM 744 N N . GLU A 1 100 ? -9.200 3.775 3.332 1.00 93.25 100 GLU A N 1
ATOM 745 C CA . GLU A 1 100 ? -9.545 2.408 2.947 1.00 93.25 100 GLU A CA 1
ATOM 746 C C . GLU A 1 100 ? -8.987 1.420 3.982 1.00 93.25 100 GLU A C 1
ATOM 748 O O . GLU A 1 100 ? -7.828 1.536 4.381 1.00 93.25 100 GLU A O 1
ATOM 753 N N . LEU A 1 101 ? -9.815 0.474 4.434 1.00 94.31 101 LEU A N 1
ATOM 754 C CA . LEU A 1 101 ? -9.414 -0.546 5.415 1.00 94.31 101 LEU A CA 1
ATOM 755 C C . LEU A 1 101 ? -9.129 -1.912 4.781 1.00 94.31 101 LEU A C 1
ATOM 757 O O . LEU A 1 101 ? -8.734 -2.839 5.483 1.00 94.31 101 LEU A O 1
ATOM 761 N N . GLY A 1 102 ? -9.356 -2.040 3.473 1.00 89.94 102 GLY A N 1
ATOM 762 C CA . GLY A 1 102 ? -9.086 -3.258 2.724 1.00 89.94 102 GLY A CA 1
ATOM 763 C C . GLY A 1 102 ? -7.602 -3.598 2.577 1.00 89.94 102 GLY A C 1
ATOM 764 O O . GLY A 1 102 ? -6.728 -2.766 2.869 1.00 89.94 102 GLY A O 1
ATOM 765 N N . PRO A 1 103 ? -7.316 -4.812 2.070 1.00 84.69 103 PRO A N 1
ATOM 766 C CA . PRO A 1 103 ? -5.959 -5.215 1.720 1.00 84.69 103 PRO A CA 1
ATOM 767 C C . PRO A 1 103 ? -5.325 -4.214 0.734 1.00 84.69 103 PRO A C 1
ATOM 769 O O . PRO A 1 103 ? -6.043 -3.481 0.046 1.00 84.69 103 PRO A O 1
ATOM 772 N N . PRO A 1 104 ? -3.987 -4.116 0.673 1.00 87.62 104 PRO A N 1
ATOM 773 C CA . PRO A 1 104 ? -3.304 -3.344 -0.361 1.00 87.62 104 PRO A CA 1
ATOM 774 C C . PRO A 1 104 ? -3.757 -3.761 -1.762 1.00 87.62 104 PRO A C 1
ATOM 776 O O . PRO A 1 104 ? -3.888 -4.951 -2.043 1.00 87.62 104 PRO A O 1
ATOM 779 N N . VAL A 1 105 ? -3.976 -2.784 -2.641 1.00 86.56 105 VAL A N 1
ATOM 780 C CA . VAL A 1 105 ? -4.412 -3.028 -4.024 1.00 86.56 105 VAL A CA 1
ATOM 781 C C . VAL A 1 105 ? -3.385 -2.435 -4.981 1.00 86.56 105 VAL A C 1
ATOM 783 O O . VAL A 1 105 ? -2.872 -1.339 -4.742 1.00 86.56 105 VAL A O 1
ATOM 786 N N . LEU A 1 106 ? -3.085 -3.149 -6.068 1.00 86.25 106 LEU A N 1
ATOM 787 C CA . LEU A 1 106 ? -2.255 -2.633 -7.155 1.00 86.25 106 LEU A CA 1
ATOM 788 C C . LEU A 1 106 ? -2.987 -1.512 -7.895 1.00 86.25 106 LEU A C 1
ATOM 790 O O . LEU A 1 106 ? -4.144 -1.645 -8.289 1.00 86.25 106 LEU A O 1
ATOM 794 N N . VAL A 1 107 ? -2.302 -0.390 -8.084 1.00 91.69 107 VAL A N 1
ATOM 795 C CA . VAL A 1 107 ? -2.841 0.796 -8.744 1.00 91.69 107 VAL A CA 1
ATOM 796 C C . VAL A 1 107 ? -1.855 1.317 -9.775 1.00 91.69 107 VAL A C 1
ATOM 798 O O . VAL A 1 107 ? -0.651 1.375 -9.530 1.00 91.69 107 VAL A O 1
ATOM 801 N N . SER A 1 108 ? -2.386 1.747 -10.919 1.00 93.62 108 SER A N 1
ATOM 802 C CA . SER A 1 108 ? -1.581 2.396 -11.949 1.00 93.62 108 SER A CA 1
ATOM 803 C C . SER A 1 108 ? -1.384 3.871 -11.591 1.00 93.62 108 SER A C 1
ATOM 805 O O . SER A 1 108 ? -2.306 4.690 -11.662 1.00 93.62 108 SER A O 1
ATOM 807 N N . LEU A 1 109 ? -0.182 4.194 -11.123 1.00 97.12 109 LEU A N 1
ATOM 808 C CA . LEU A 1 109 ? 0.266 5.514 -10.708 1.00 97.12 109 LEU A CA 1
ATOM 809 C C . LEU A 1 109 ? 0.906 6.246 -11.890 1.00 97.12 109 LEU A C 1
ATOM 811 O O . LEU A 1 109 ? 1.910 5.807 -12.451 1.00 97.12 109 LEU A O 1
ATOM 815 N N . LYS A 1 110 ? 0.376 7.420 -12.223 1.00 97.50 110 LYS A N 1
ATOM 816 C CA . LYS A 1 110 ? 0.933 8.284 -13.262 1.00 97.50 110 LYS A CA 1
ATOM 817 C C . LYS A 1 110 ? 2.018 9.192 -12.691 1.00 97.50 110 LYS A C 1
ATOM 819 O O . LYS A 1 110 ? 1.751 10.116 -11.922 1.00 97.50 110 LYS A O 1
ATOM 824 N N . VAL A 1 111 ? 3.252 8.962 -13.111 1.00 97.62 111 VAL A N 1
ATOM 825 C CA . VAL A 1 111 ? 4.404 9.806 -12.802 1.00 97.62 111 VAL A CA 1
ATOM 826 C C . VAL A 1 111 ? 4.601 10.814 -13.928 1.00 97.62 111 VAL A C 1
ATOM 828 O O . VAL A 1 111 ? 4.939 10.435 -15.046 1.00 97.62 111 VAL A O 1
ATOM 831 N N . TYR A 1 112 ? 4.396 12.103 -13.665 1.00 96.94 112 TYR A N 1
ATOM 832 C CA . TYR A 1 112 ? 4.607 13.158 -14.662 1.00 96.94 112 TYR A CA 1
ATOM 833 C C . TYR A 1 112 ? 5.932 13.886 -14.435 1.00 96.94 112 TYR A C 1
ATOM 835 O O . TYR A 1 112 ? 6.365 14.082 -13.297 1.00 96.94 112 TYR A O 1
ATOM 843 N N . HIS A 1 113 ? 6.574 14.343 -15.509 1.00 97.12 113 HIS A N 1
ATOM 844 C CA . HIS A 1 113 ? 7.763 15.176 -15.381 1.00 97.12 113 HIS A CA 1
ATOM 845 C C . HIS A 1 113 ? 7.363 16.566 -14.858 1.00 97.12 113 HIS A C 1
ATOM 847 O O . HIS A 1 113 ? 6.709 17.351 -15.542 1.00 97.12 113 HIS A O 1
ATOM 853 N N . ALA A 1 114 ? 7.751 16.887 -13.624 1.00 95.69 114 ALA A N 1
ATOM 854 C CA . ALA A 1 114 ? 7.440 18.148 -12.952 1.00 95.69 114 ALA A CA 1
ATOM 855 C C . ALA A 1 114 ? 8.368 19.305 -13.392 1.00 95.69 114 ALA A C 1
ATOM 857 O O . ALA A 1 114 ? 8.813 20.113 -12.577 1.00 95.69 114 ALA A O 1
ATOM 858 N N . SER A 1 115 ? 8.653 19.388 -14.694 1.00 92.88 115 SER A N 1
ATOM 859 C CA . SER A 1 115 ? 9.423 20.455 -15.337 1.00 92.88 115 SER A CA 1
ATOM 860 C C . SER A 1 115 ? 8.577 21.131 -16.413 1.00 92.88 115 SER A C 1
ATOM 862 O O . SER A 1 115 ? 7.887 20.463 -17.181 1.00 92.88 115 SER A O 1
ATOM 864 N N . LYS A 1 116 ? 8.644 22.466 -16.505 1.00 88.56 116 LYS A N 1
ATOM 865 C CA . LYS A 1 116 ? 7.932 23.221 -17.553 1.00 88.56 116 LYS A CA 1
ATOM 866 C C . LYS A 1 116 ? 8.430 22.872 -18.958 1.00 88.56 116 LYS A C 1
ATOM 868 O O . LYS A 1 116 ? 7.637 22.884 -19.889 1.00 88.56 116 LYS A O 1
ATOM 873 N N . ALA A 1 117 ? 9.721 22.563 -19.095 1.00 86.12 117 ALA A N 1
ATOM 874 C CA . ALA A 1 117 ? 10.357 22.291 -20.384 1.00 86.12 117 ALA A CA 1
ATOM 875 C C . ALA A 1 117 ? 9.925 20.953 -21.008 1.00 86.12 117 ALA A C 1
ATOM 877 O O . ALA A 1 117 ? 10.068 20.765 -22.208 1.00 86.12 117 ALA A O 1
ATOM 878 N N . ALA A 1 118 ? 9.382 20.040 -20.200 1.00 87.94 118 ALA A N 1
ATOM 879 C CA . ALA A 1 118 ? 8.995 18.692 -20.608 1.00 87.94 118 ALA A CA 1
ATOM 880 C C . ALA A 1 118 ? 7.544 18.373 -20.206 1.00 87.94 118 ALA A C 1
ATOM 882 O O . ALA A 1 118 ? 7.200 17.228 -19.885 1.00 87.94 118 ALA A O 1
ATOM 883 N N . ALA A 1 119 ? 6.695 19.406 -20.193 1.00 85.44 119 ALA A N 1
ATOM 884 C CA . ALA A 1 119 ? 5.280 19.270 -19.890 1.00 85.44 119 ALA A CA 1
ATOM 885 C C . ALA A 1 119 ? 4.633 18.239 -20.832 1.00 85.44 119 ALA A C 1
ATOM 887 O O . ALA A 1 119 ? 4.797 18.306 -22.045 1.00 85.44 119 ALA A O 1
ATOM 888 N N . GLY A 1 120 ? 3.912 17.275 -20.259 1.00 90.19 120 GLY A N 1
ATOM 889 C CA . GLY A 1 120 ? 3.267 16.188 -21.005 1.00 90.19 120 GLY A CA 1
ATOM 890 C C . GLY A 1 120 ? 4.020 14.855 -20.975 1.00 90.19 120 GLY A C 1
ATOM 891 O O . GLY A 1 120 ? 3.402 13.823 -21.225 1.00 90.19 120 GLY A O 1
ATOM 892 N N . THR A 1 121 ? 5.298 14.831 -20.579 1.00 95.62 121 THR A N 1
ATOM 893 C CA . THR A 1 121 ? 6.012 13.561 -20.363 1.00 95.62 121 THR A CA 1
ATOM 894 C C . THR A 1 121 ? 5.427 12.852 -19.145 1.00 95.62 121 THR A C 1
ATOM 896 O O . THR A 1 121 ? 5.447 13.394 -18.034 1.00 95.62 121 THR A O 1
ATOM 899 N N . THR A 1 122 ? 4.898 11.644 -19.345 1.00 96.56 122 THR A N 1
ATOM 900 C CA . THR A 1 122 ? 4.286 10.836 -18.285 1.00 96.56 122 THR A CA 1
ATOM 901 C C . THR A 1 122 ? 4.699 9.375 -18.399 1.00 96.56 122 THR A C 1
ATOM 903 O O . THR A 1 122 ? 4.943 8.869 -19.490 1.00 96.56 122 THR A O 1
ATOM 906 N N . VAL A 1 123 ? 4.790 8.709 -17.253 1.00 95.88 123 VAL A N 1
ATOM 907 C CA . VAL A 1 123 ? 5.120 7.292 -17.105 1.00 95.88 123 VAL A CA 1
ATOM 908 C C . VAL A 1 123 ? 4.054 6.666 -16.218 1.00 95.88 123 VAL A C 1
ATOM 910 O O . VAL A 1 123 ? 3.768 7.190 -15.146 1.00 95.88 123 VAL A O 1
ATOM 913 N N . MET A 1 124 ? 3.476 5.546 -16.636 1.00 96.38 124 MET A N 1
ATOM 914 C CA . MET A 1 124 ? 2.561 4.765 -15.797 1.00 96.38 124 MET A CA 1
ATOM 915 C C . MET A 1 124 ? 3.361 3.717 -15.029 1.00 96.38 124 MET A C 1
ATOM 917 O O . MET A 1 124 ? 4.134 2.998 -15.654 1.00 96.38 124 MET A O 1
ATOM 921 N N . LEU A 1 125 ? 3.199 3.619 -13.713 1.00 95.25 125 LEU A N 1
ATOM 922 C CA . LEU A 1 125 ? 3.823 2.598 -12.868 1.00 95.25 125 LEU A CA 1
ATOM 923 C C . LEU A 1 125 ? 2.751 1.828 -12.110 1.00 95.25 125 LEU A C 1
ATOM 925 O O . LEU A 1 125 ? 1.879 2.452 -11.518 1.00 95.25 125 LEU A O 1
ATOM 929 N N . ASP A 1 126 ? 2.870 0.509 -12.041 1.00 91.06 126 ASP A N 1
ATOM 930 C CA . ASP A 1 126 ? 1.987 -0.299 -11.206 1.00 91.06 126 ASP A CA 1
ATOM 931 C C . ASP A 1 126 ? 2.641 -0.500 -9.840 1.00 91.06 126 ASP A C 1
ATOM 933 O O . ASP A 1 126 ? 3.744 -1.036 -9.720 1.00 91.06 126 ASP A O 1
ATOM 937 N N . VAL A 1 127 ? 1.987 0.019 -8.804 1.00 93.75 127 VAL A N 1
ATOM 938 C CA . VAL A 1 127 ? 2.469 -0.000 -7.418 1.00 93.75 127 VAL A CA 1
ATOM 939 C C . VAL A 1 127 ? 1.299 -0.253 -6.479 1.00 93.75 127 VAL A C 1
ATOM 941 O O . VAL A 1 127 ? 0.155 0.025 -6.824 1.00 93.75 127 VAL A O 1
ATOM 944 N N . LEU A 1 128 ? 1.557 -0.752 -5.272 1.00 90.88 128 LEU A N 1
ATOM 945 C CA . LEU A 1 128 ? 0.510 -0.842 -4.255 1.00 90.88 128 LEU A CA 1
ATOM 946 C C . LEU A 1 128 ? 0.044 0.558 -3.839 1.00 90.88 128 LEU A C 1
ATOM 948 O O . LEU A 1 128 ? 0.847 1.478 -3.694 1.00 90.88 128 LEU A O 1
ATOM 952 N N . ASP A 1 129 ? -1.243 0.725 -3.563 1.00 91.94 129 ASP A N 1
ATOM 953 C CA . ASP A 1 129 ? -1.809 1.986 -3.068 1.00 91.94 129 ASP A CA 1
ATOM 954 C C . ASP A 1 129 ? -1.313 2.394 -1.666 1.00 91.94 129 ASP A C 1
ATOM 956 O O . ASP A 1 129 ? -1.409 3.567 -1.276 1.00 91.94 129 ASP A O 1
ATOM 960 N N . THR A 1 130 ? -0.741 1.436 -0.935 1.00 92.00 130 THR A N 1
ATOM 961 C CA . THR A 1 130 ? -0.039 1.617 0.340 1.00 92.00 130 THR A CA 1
ATOM 962 C C . THR A 1 130 ? 1.453 1.919 0.177 1.00 92.00 130 THR A C 1
ATOM 964 O O . THR A 1 130 ? 2.105 2.231 1.178 1.00 92.00 130 THR A O 1
ATOM 967 N N . ALA A 1 131 ? 2.004 1.876 -1.042 1.00 93.81 131 ALA A N 1
ATOM 968 C CA . ALA A 1 131 ? 3.436 2.038 -1.283 1.00 93.81 131 ALA A CA 1
ATOM 969 C C . ALA A 1 131 ? 3.976 3.383 -0.766 1.00 93.81 131 ALA A C 1
ATOM 971 O O . ALA A 1 131 ? 3.316 4.426 -0.804 1.00 93.81 131 ALA A O 1
ATOM 972 N N . SER A 1 132 ? 5.208 3.356 -0.281 1.00 94.94 132 SER A N 1
ATOM 973 C CA . SER A 1 132 ? 6.032 4.518 0.038 1.00 94.94 132 SER A CA 1
ATOM 974 C C . SER A 1 132 ? 6.540 5.215 -1.226 1.00 94.94 132 SER A C 1
ATOM 976 O O . SER A 1 132 ? 6.694 4.603 -2.286 1.00 94.94 132 SER A O 1
ATOM 978 N N . PHE A 1 133 ? 6.873 6.502 -1.127 1.00 96.69 133 PHE A N 1
ATOM 979 C CA . PHE A 1 133 ? 7.551 7.203 -2.219 1.00 96.69 133 PHE A CA 1
ATOM 980 C C . PHE A 1 133 ? 8.924 6.591 -2.523 1.00 96.69 133 PHE A C 1
ATOM 982 O O . PHE A 1 133 ? 9.353 6.629 -3.675 1.00 96.69 133 PHE A O 1
ATOM 989 N N . GLN A 1 134 ? 9.589 5.969 -1.541 1.00 96.12 134 GLN A N 1
ATOM 990 C CA . GLN A 1 134 ? 10.801 5.185 -1.783 1.00 96.12 134 GLN A CA 1
ATOM 991 C C . GLN A 1 134 ? 10.548 4.003 -2.726 1.00 96.12 134 GLN A C 1
ATOM 993 O O . GLN A 1 134 ? 11.349 3.765 -3.630 1.00 96.12 134 GLN A O 1
ATOM 998 N N . GLU A 1 135 ? 9.452 3.268 -2.534 1.00 95.19 135 GLU A N 1
ATOM 999 C CA . GLU A 1 135 ? 9.074 2.136 -3.387 1.00 95.19 135 GLU A CA 1
ATOM 1000 C C . GLU A 1 135 ? 8.680 2.600 -4.788 1.00 95.19 135 GLU A C 1
ATOM 1002 O O . GLU A 1 135 ? 9.147 2.018 -5.761 1.00 95.19 135 GLU A O 1
ATOM 1007 N N . VAL A 1 136 ? 7.931 3.702 -4.915 1.00 97.19 136 VAL A N 1
ATOM 1008 C CA . VAL A 1 136 ? 7.623 4.313 -6.224 1.00 97.19 136 VAL A CA 1
ATOM 1009 C C . VAL A 1 136 ? 8.895 4.730 -6.954 1.00 97.19 136 VAL A C 1
ATOM 1011 O O . VAL A 1 136 ? 9.067 4.465 -8.141 1.00 97.19 136 VAL A O 1
ATOM 1014 N N . LYS A 1 137 ? 9.810 5.383 -6.237 1.00 97.25 137 LYS A N 1
ATOM 1015 C CA . LYS A 1 137 ? 11.099 5.823 -6.766 1.00 97.25 137 LYS A CA 1
ATOM 1016 C C . LYS A 1 137 ? 11.952 4.640 -7.205 1.00 97.25 137 LYS A C 1
ATOM 1018 O O . LYS A 1 137 ? 12.552 4.704 -8.271 1.00 97.25 137 LYS A O 1
ATOM 1023 N N . ARG A 1 138 ? 11.975 3.560 -6.418 1.00 95.62 138 ARG A N 1
ATOM 1024 C CA . ARG A 1 138 ? 12.644 2.307 -6.778 1.00 95.62 138 ARG A CA 1
ATOM 1025 C C . ARG A 1 138 ? 12.010 1.690 -8.022 1.00 95.62 138 ARG A C 1
ATOM 1027 O O . ARG A 1 138 ? 12.739 1.436 -8.963 1.00 95.62 138 ARG A O 1
ATOM 1034 N N . ALA A 1 139 ? 10.686 1.555 -8.074 1.00 94.44 139 ALA A N 1
ATOM 1035 C CA . ALA A 1 139 ? 9.978 1.022 -9.238 1.00 94.44 139 ALA A CA 1
ATOM 1036 C C . ALA A 1 139 ? 10.269 1.832 -10.514 1.00 94.44 139 ALA A C 1
ATOM 1038 O O . ALA A 1 139 ? 10.502 1.262 -11.578 1.00 94.44 139 ALA A O 1
ATOM 1039 N N . LEU A 1 140 ? 10.327 3.164 -10.405 1.00 96.50 140 LEU A N 1
ATOM 1040 C CA . LEU A 1 140 ? 10.711 4.039 -11.512 1.00 96.50 140 LEU A CA 1
ATOM 1041 C C . LEU A 1 140 ? 12.172 3.823 -11.935 1.00 96.50 140 LEU A C 1
ATOM 1043 O O . LEU A 1 140 ? 12.465 3.728 -13.122 1.00 96.50 140 LEU A O 1
ATOM 1047 N N . CYS A 1 141 ? 13.093 3.749 -10.976 1.00 96.06 141 CYS A N 1
ATOM 1048 C CA . CYS A 1 141 ? 14.510 3.519 -11.239 1.00 96.06 141 CYS A CA 1
ATOM 1049 C C . CYS A 1 141 ? 14.773 2.140 -11.854 1.00 96.06 141 CYS A C 1
ATOM 1051 O O . CYS A 1 141 ? 15.497 2.065 -12.841 1.00 96.06 141 CYS A O 1
ATOM 1053 N N . ASP A 1 142 ? 14.153 1.088 -11.323 1.00 91.31 142 ASP A N 1
ATOM 1054 C CA . ASP A 1 142 ? 14.259 -0.286 -11.818 1.00 91.31 142 ASP A CA 1
ATOM 1055 C C . ASP A 1 142 ? 13.747 -0.363 -13.261 1.00 91.31 142 ASP A C 1
ATOM 1057 O O . ASP A 1 142 ? 14.426 -0.899 -14.136 1.00 91.31 142 ASP A O 1
ATOM 1061 N N . ARG A 1 143 ? 12.603 0.280 -13.542 1.00 93.94 143 ARG A N 1
ATOM 1062 C CA . ARG A 1 143 ? 12.020 0.326 -14.887 1.00 93.94 143 ARG A CA 1
ATOM 1063 C C . ARG A 1 143 ? 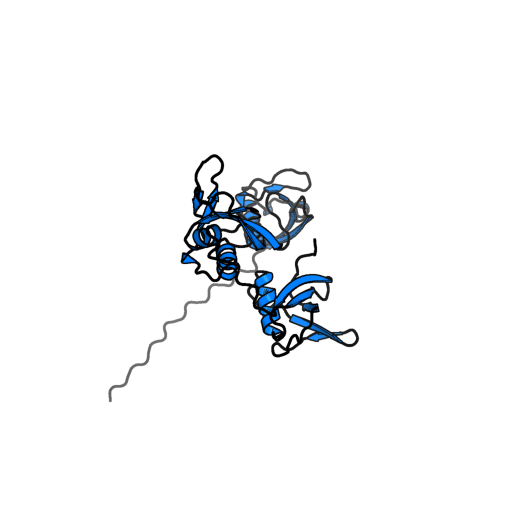12.927 0.982 -15.921 1.00 93.94 143 ARG A C 1
ATOM 1065 O O . ARG A 1 143 ? 12.812 0.639 -17.084 1.00 93.94 143 ARG A O 1
ATOM 1072 N N . TYR A 1 144 ? 13.795 1.916 -15.545 1.00 95.50 144 TYR A N 1
ATOM 1073 C CA . TYR A 1 144 ? 14.652 2.649 -16.489 1.00 95.50 144 TYR A CA 1
ATOM 1074 C C . TYR A 1 144 ? 16.156 2.433 -16.253 1.00 95.50 144 TYR A C 1
ATOM 1076 O O . TYR A 1 144 ? 16.977 3.160 -16.812 1.00 95.50 144 TYR A O 1
ATOM 1084 N N . GLY A 1 145 ? 16.536 1.459 -15.418 1.00 93.69 145 GLY A N 1
ATOM 1085 C CA . GLY A 1 145 ? 17.938 1.140 -15.134 1.00 93.69 145 GLY A CA 1
ATOM 1086 C C . GLY A 1 145 ? 18.721 2.315 -14.537 1.00 93.69 145 GLY A C 1
ATOM 1087 O O . GLY A 1 145 ? 19.869 2.559 -14.908 1.00 93.69 145 GLY A O 1
ATOM 1088 N N . ALA A 1 146 ? 18.095 3.089 -13.650 1.00 96.19 146 ALA A N 1
ATOM 1089 C CA . ALA A 1 146 ? 18.659 4.319 -13.099 1.00 96.19 146 ALA A CA 1
ATOM 1090 C C . ALA A 1 146 ? 18.924 4.230 -11.594 1.00 96.19 146 ALA A C 1
ATOM 1092 O O . ALA A 1 146 ? 18.429 3.352 -10.892 1.00 96.19 146 ALA A O 1
ATOM 1093 N N . LYS A 1 147 ? 19.707 5.177 -11.068 1.00 96.62 147 LYS A N 1
ATOM 1094 C CA . LYS A 1 147 ? 19.972 5.274 -9.626 1.00 96.62 147 LYS A CA 1
ATOM 1095 C C . LYS A 1 147 ? 18.905 6.113 -8.933 1.00 96.62 147 LYS A C 1
ATOM 1097 O O . LYS A 1 147 ? 18.469 7.134 -9.457 1.00 96.62 147 LYS A O 1
ATOM 1102 N N . ALA A 1 148 ? 18.590 5.766 -7.685 1.00 95.62 148 ALA A N 1
ATOM 1103 C CA . ALA A 1 148 ? 17.660 6.532 -6.852 1.00 95.62 148 ALA A CA 1
ATOM 1104 C C . ALA A 1 148 ? 18.064 8.014 -6.693 1.00 95.62 148 ALA A C 1
ATOM 1106 O O . ALA A 1 148 ? 17.208 8.871 -6.506 1.00 95.62 148 ALA A O 1
ATOM 1107 N N . THR A 1 149 ? 19.351 8.358 -6.787 1.00 97.19 149 THR A N 1
ATOM 1108 C CA . THR A 1 149 ? 19.828 9.751 -6.714 1.00 97.19 149 THR A CA 1
ATOM 1109 C C . THR A 1 149 ? 19.484 10.593 -7.948 1.00 97.19 149 THR A C 1
ATOM 1111 O O . THR A 1 149 ? 19.574 11.817 -7.886 1.00 97.19 149 THR A O 1
ATOM 1114 N N . GLU A 1 150 ? 19.072 9.973 -9.057 1.00 97.62 150 GLU A N 1
ATOM 1115 C CA . GLU A 1 150 ? 18.712 10.657 -10.307 1.00 97.62 150 GLU A CA 1
ATOM 1116 C C . GLU A 1 150 ? 17.236 11.067 -10.377 1.00 97.62 150 GLU A C 1
ATOM 1118 O O . GLU A 1 150 ? 16.835 1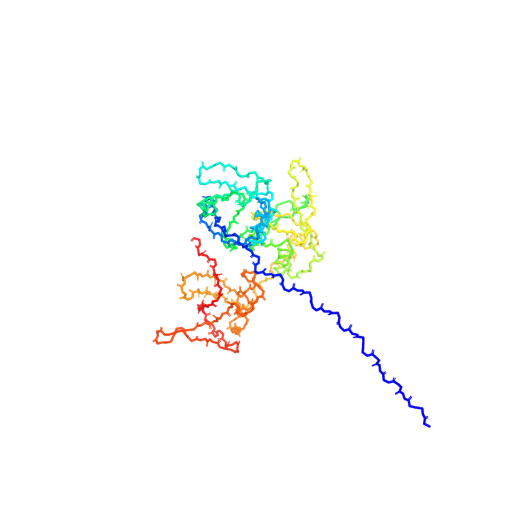1.746 -11.324 1.00 97.62 150 GLU A O 1
ATOM 1123 N N . VAL A 1 151 ? 16.443 10.676 -9.376 1.00 97.81 151 VAL A N 1
ATOM 1124 C CA . VAL A 1 151 ? 15.019 10.989 -9.257 1.00 97.81 151 VAL A CA 1
ATOM 1125 C C . VAL A 1 151 ? 14.735 11.680 -7.936 1.00 97.81 151 VAL A C 1
ATOM 1127 O O . VAL A 1 151 ? 15.123 11.229 -6.857 1.00 97.81 151 VAL A O 1
ATOM 1130 N N . ARG A 1 152 ? 13.936 12.737 -8.016 1.00 97.75 152 ARG A N 1
ATOM 1131 C CA . ARG A 1 152 ? 13.259 13.347 -6.880 1.00 97.75 152 ARG A CA 1
ATOM 1132 C C . ARG A 1 152 ? 11.762 13.359 -7.145 1.00 97.75 152 ARG A C 1
ATOM 1134 O O . ARG A 1 152 ? 11.318 13.963 -8.117 1.00 97.75 152 ARG A O 1
ATOM 1141 N N . LEU A 1 153 ? 10.995 12.735 -6.258 1.00 98.12 153 LEU A N 1
ATOM 1142 C CA . LEU A 1 153 ? 9.539 12.798 -6.304 1.00 98.12 153 LEU A CA 1
ATOM 1143 C C . LEU A 1 153 ? 9.042 14.090 -5.649 1.00 98.12 153 LEU A C 1
ATOM 1145 O O . LEU A 1 153 ? 9.617 14.589 -4.673 1.00 98.12 153 LEU A O 1
ATOM 1149 N N . VAL A 1 154 ? 7.981 14.650 -6.217 1.00 97.25 154 VAL A N 1
ATOM 1150 C CA . VAL A 1 154 ? 7.352 15.890 -5.777 1.00 97.25 154 VAL A CA 1
ATOM 1151 C C . VAL A 1 154 ? 5.833 15.800 -5.905 1.00 97.25 154 VAL A C 1
ATOM 1153 O O . VAL A 1 154 ? 5.298 15.101 -6.760 1.00 97.25 154 VAL A O 1
ATOM 1156 N N . THR A 1 155 ? 5.113 16.548 -5.076 1.00 95.25 155 THR A N 1
ATOM 1157 C CA . THR A 1 155 ? 3.654 16.696 -5.165 1.00 95.25 155 THR A CA 1
ATOM 1158 C C . THR A 1 155 ? 3.285 18.145 -5.446 1.00 95.25 155 THR A C 1
ATOM 1160 O O . THR A 1 155 ? 4.012 19.079 -5.090 1.00 95.25 155 THR A O 1
ATOM 1163 N N . LYS A 1 156 ? 2.156 18.357 -6.123 1.00 92.25 156 LYS A N 1
ATOM 1164 C CA . LYS A 1 156 ? 1.617 19.700 -6.343 1.00 92.25 156 LYS A CA 1
ATOM 1165 C C . LYS A 1 156 ? 0.987 20.193 -5.043 1.00 92.25 156 LYS A C 1
ATOM 1167 O O . LYS A 1 156 ? 0.126 19.518 -4.481 1.00 92.25 156 LYS A O 1
ATOM 1172 N N . LYS A 1 157 ? 1.394 21.370 -4.564 1.00 88.44 157 LYS A N 1
ATOM 1173 C CA . LYS A 1 157 ? 0.729 21.981 -3.407 1.00 88.44 157 LYS A CA 1
ATOM 1174 C C . LYS A 1 157 ? -0.679 22.441 -3.818 1.00 88.44 157 LYS A C 1
ATOM 1176 O O . LYS A 1 157 ? -0.797 23.158 -4.815 1.00 88.44 157 LYS A O 1
ATOM 1181 N N . PRO A 1 158 ? -1.742 22.072 -3.082 1.00 85.19 158 PRO A N 1
ATOM 1182 C CA . PRO A 1 158 ? -3.085 22.558 -3.379 1.00 85.19 158 PRO A CA 1
ATOM 1183 C C . PRO A 1 158 ? -3.114 24.089 -3.282 1.00 85.19 158 PRO A C 1
ATOM 1185 O O . PRO A 1 158 ? -2.616 24.665 -2.318 1.00 85.19 158 PRO A O 1
ATOM 1188 N N . GLY A 1 159 ? -3.639 24.749 -4.318 1.00 88.44 159 GLY A N 1
ATOM 1189 C CA . GLY A 1 159 ? -3.740 26.212 -4.385 1.00 88.44 159 GLY A CA 1
ATOM 1190 C C . GLY A 1 159 ? -2.441 26.968 -4.702 1.00 88.44 159 GLY A C 1
ATOM 1191 O O . GLY A 1 159 ? -2.471 28.192 -4.761 1.00 88.44 159 GLY A O 1
ATOM 1192 N N . MET A 1 160 ? -1.312 26.287 -4.942 1.00 87.50 160 MET A N 1
ATOM 1193 C CA . MET A 1 160 ? -0.049 26.942 -5.313 1.00 87.50 160 MET A CA 1
ATOM 1194 C C . MET A 1 160 ? 0.470 26.463 -6.673 1.00 87.50 160 MET A C 1
ATOM 1196 O O . MET A 1 160 ? 0.288 25.315 -7.075 1.00 87.50 160 MET A O 1
ATOM 1200 N N . THR A 1 161 ? 1.195 27.337 -7.371 1.00 86.69 161 THR A N 1
ATOM 1201 C CA . THR A 1 161 ? 1.849 27.055 -8.664 1.00 86.69 161 THR A CA 1
ATOM 1202 C C . THR A 1 161 ? 3.182 26.305 -8.528 1.00 86.69 161 THR A C 1
ATOM 1204 O O . THR A 1 161 ? 3.933 26.197 -9.496 1.00 86.69 161 THR A O 1
ATOM 1207 N N . GLY A 1 162 ? 3.485 25.774 -7.339 1.00 90.75 162 GLY A N 1
ATOM 1208 C CA . GLY A 1 162 ? 4.760 25.142 -7.010 1.00 90.75 162 GLY A CA 1
ATOM 1209 C C . GLY A 1 162 ? 4.648 23.666 -6.636 1.00 90.75 162 GLY A C 1
ATOM 1210 O O . GLY A 1 162 ? 3.598 23.172 -6.215 1.00 90.75 162 GLY A O 1
ATOM 1211 N N . PHE A 1 163 ? 5.782 22.980 -6.746 1.00 95.19 163 PHE A N 1
ATOM 1212 C CA . PHE A 1 163 ? 5.952 21.604 -6.297 1.00 95.19 163 PHE A CA 1
ATOM 1213 C C . PHE A 1 163 ? 6.617 21.562 -4.918 1.00 95.19 163 PHE A C 1
ATOM 1215 O O . PHE A 1 163 ? 7.457 22.400 -4.589 1.00 95.19 163 PHE A O 1
ATOM 1222 N N . ALA A 1 164 ? 6.243 20.576 -4.109 1.00 95.75 164 ALA A N 1
ATOM 1223 C CA . ALA A 1 164 ? 6.885 20.270 -2.838 1.00 95.75 164 ALA A CA 1
ATOM 1224 C C . ALA A 1 164 ? 7.583 18.917 -2.929 1.00 95.75 164 ALA A C 1
ATOM 1226 O O . ALA A 1 164 ? 7.003 17.959 -3.432 1.00 95.75 164 ALA A O 1
ATOM 1227 N N . GLY A 1 165 ? 8.812 18.828 -2.417 1.00 95.62 165 GLY A N 1
ATOM 1228 C CA . GLY A 1 165 ? 9.453 17.530 -2.221 1.00 95.62 165 GLY A CA 1
ATOM 1229 C C . GLY A 1 165 ? 8.673 16.692 -1.212 1.00 95.62 165 GLY A C 1
ATOM 1230 O O . GLY A 1 165 ? 8.216 17.223 -0.201 1.00 95.62 165 GLY A O 1
ATOM 1231 N N . VAL A 1 166 ? 8.545 15.400 -1.494 1.00 96.19 166 VAL A N 1
ATOM 1232 C CA . VAL A 1 166 ? 8.002 14.405 -0.559 1.00 96.19 166 VAL A CA 1
ATOM 1233 C C . VAL A 1 166 ? 9.144 13.651 0.113 1.00 96.19 166 VAL A C 1
ATOM 1235 O O . VAL A 1 166 ? 10.240 13.567 -0.450 1.00 96.19 166 VAL A O 1
ATOM 1238 N N . LYS A 1 167 ? 8.922 13.140 1.327 1.00 95.75 167 LYS A N 1
ATOM 1239 C CA . LYS A 1 167 ? 9.908 12.275 1.982 1.00 95.75 167 LYS A CA 1
ATOM 1240 C C . LYS A 1 167 ? 9.755 10.857 1.449 1.00 95.75 167 LYS A C 1
ATOM 1242 O O . LYS A 1 167 ? 8.639 10.390 1.251 1.00 95.75 167 LYS A O 1
ATOM 1247 N N . ASP A 1 168 ? 10.873 10.157 1.298 1.00 96.56 168 ASP A N 1
ATOM 1248 C CA . ASP A 1 168 ? 10.886 8.769 0.822 1.00 96.56 168 ASP A CA 1
ATOM 1249 C C . ASP A 1 168 ? 10.076 7.835 1.758 1.00 96.56 168 ASP A C 1
ATOM 1251 O O . ASP A 1 168 ? 9.456 6.887 1.285 1.00 96.56 168 ASP A O 1
ATOM 1255 N N . SER A 1 169 ? 9.996 8.155 3.059 1.00 93.31 169 SER A N 1
ATOM 1256 C CA . SER A 1 169 ? 9.191 7.434 4.061 1.00 93.31 169 SER A CA 1
ATOM 1257 C C . SER A 1 169 ? 7.681 7.687 3.981 1.00 93.31 169 SER A C 1
ATOM 1259 O O . SER A 1 169 ? 6.911 6.956 4.604 1.00 93.31 169 SER A O 1
ATOM 1261 N N . ASP A 1 170 ? 7.241 8.743 3.290 1.00 92.38 170 ASP A N 1
ATOM 1262 C CA . ASP A 1 170 ? 5.816 9.046 3.170 1.00 92.38 170 ASP A CA 1
ATOM 1263 C C . ASP A 1 170 ? 5.164 8.055 2.191 1.00 92.38 170 ASP A C 1
ATOM 1265 O O . ASP A 1 170 ? 5.793 7.582 1.244 1.00 92.38 170 ASP A O 1
AT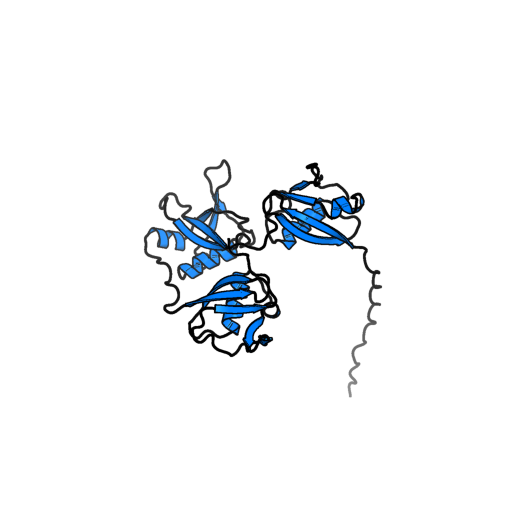OM 1269 N N . ARG A 1 171 ? 3.889 7.728 2.411 1.00 92.06 171 ARG A N 1
ATOM 1270 C CA . ARG A 1 171 ? 3.116 6.818 1.548 1.00 92.06 171 ARG A CA 1
ATOM 1271 C C . ARG A 1 171 ? 2.339 7.577 0.475 1.00 92.06 171 ARG A C 1
ATOM 1273 O O . ARG A 1 171 ? 1.923 8.711 0.718 1.00 92.06 171 ARG A O 1
ATOM 1280 N N . ILE A 1 172 ? 2.075 6.937 -0.667 1.00 93.00 172 ILE A N 1
ATOM 1281 C CA . ILE A 1 172 ? 1.265 7.527 -1.742 1.00 93.00 172 ILE A CA 1
ATOM 1282 C C . ILE A 1 172 ? -0.211 7.636 -1.369 1.00 93.00 172 ILE A C 1
ATOM 1284 O O . ILE A 1 172 ? -0.889 8.510 -1.883 1.00 93.00 172 ILE A O 1
ATOM 1288 N N . GLN A 1 173 ? -0.717 6.816 -0.441 1.00 85.31 173 GLN A N 1
ATOM 1289 C CA . GLN A 1 173 ? -2.055 6.971 0.156 1.00 85.31 173 GLN A CA 1
ATOM 1290 C C . GLN A 1 173 ? -3.186 7.080 -0.882 1.00 85.31 173 GLN A C 1
ATOM 1292 O O . GLN A 1 173 ? -4.042 7.961 -0.785 1.00 85.31 173 GLN A O 1
ATOM 1297 N N . GLY A 1 174 ? -3.166 6.225 -1.903 1.00 84.38 174 GLY A N 1
ATOM 1298 C CA . GLY A 1 174 ? -4.165 6.261 -2.973 1.00 84.38 174 GLY A CA 1
ATOM 1299 C C . GLY A 1 174 ? -4.013 7.415 -3.973 1.00 84.38 174 GLY A C 1
ATOM 1300 O O . GLY A 1 174 ? -4.854 7.544 -4.862 1.00 84.38 174 GLY A O 1
ATOM 1301 N N . LEU A 1 175 ? -2.949 8.227 -3.890 1.00 91.69 175 LEU A N 1
ATOM 1302 C CA . LEU A 1 175 ? -2.595 9.150 -4.968 1.00 91.69 175 LEU A CA 1
ATOM 1303 C C . LEU A 1 175 ? -2.483 8.374 -6.286 1.00 91.69 175 LEU A C 1
ATOM 1305 O O . LEU A 1 175 ? -1.891 7.298 -6.345 1.00 91.69 175 LEU A O 1
ATOM 1309 N N . ARG A 1 176 ? -3.080 8.933 -7.338 1.00 94.31 176 ARG A N 1
ATOM 1310 C CA . ARG A 1 176 ? -3.023 8.394 -8.705 1.00 94.31 176 ARG A CA 1
ATOM 1311 C C . ARG A 1 176 ? -2.036 9.141 -9.589 1.00 94.31 176 ARG A C 1
ATOM 1313 O O . ARG A 1 176 ? -1.697 8.657 -10.661 1.00 94.31 176 ARG A O 1
ATOM 1320 N N . GLU A 1 177 ? -1.534 10.281 -9.120 1.00 96.12 177 GLU A N 1
ATOM 1321 C CA . GLU A 1 177 ? -0.546 11.078 -9.833 1.00 96.12 177 GLU A CA 1
ATOM 1322 C C . GLU A 1 177 ? 0.543 11.586 -8.880 1.00 96.12 177 GLU A C 1
ATOM 1324 O O . GLU A 1 177 ? 0.256 12.036 -7.767 1.00 96.12 177 GLU A O 1
ATOM 1329 N N . VAL A 1 178 ? 1.796 11.546 -9.331 1.00 97.12 178 VAL A N 1
ATOM 1330 C CA . VAL A 1 178 ? 2.951 12.122 -8.629 1.00 97.12 178 VAL A CA 1
ATOM 1331 C C . VAL A 1 178 ? 3.879 12.801 -9.634 1.00 97.12 178 VAL A C 1
ATOM 1333 O O . VAL A 1 178 ? 4.047 12.339 -10.759 1.00 97.12 178 VAL A O 1
ATOM 1336 N N . GLY A 1 179 ? 4.484 13.920 -9.245 1.00 97.06 179 GLY A N 1
ATOM 1337 C CA . GLY A 1 179 ? 5.509 14.567 -10.052 1.00 97.06 179 GLY A CA 1
ATOM 1338 C C . GLY A 1 179 ? 6.878 13.946 -9.800 1.00 97.06 179 GLY A C 1
ATOM 1339 O O . GLY A 1 179 ? 7.209 13.589 -8.671 1.00 97.06 179 GLY A O 1
ATOM 1340 N N . ALA A 1 180 ? 7.713 13.871 -10.825 1.00 97.69 180 ALA A N 1
ATOM 1341 C CA . ALA A 1 180 ? 9.116 13.503 -10.698 1.00 97.69 180 ALA A CA 1
ATOM 1342 C C . ALA A 1 180 ? 10.006 14.532 -11.399 1.00 97.69 180 ALA A C 1
ATOM 1344 O O . ALA A 1 180 ? 9.625 15.123 -12.408 1.00 97.69 180 ALA A O 1
ATOM 1345 N N . MET A 1 181 ? 11.195 14.752 -10.850 1.00 96.75 181 MET A N 1
ATOM 1346 C CA . MET A 1 181 ? 12.237 15.624 -11.394 1.00 96.75 181 MET A CA 1
ATOM 1347 C C . MET A 1 181 ? 13.592 14.917 -11.325 1.00 96.75 181 MET A C 1
ATOM 1349 O O . MET A 1 181 ? 13.775 14.010 -10.511 1.00 96.75 181 MET A O 1
ATOM 1353 N N . GLY A 1 182 ? 14.559 15.390 -12.109 1.00 96.19 182 GLY A N 1
ATOM 1354 C CA . GLY A 1 182 ? 15.948 14.933 -12.073 1.00 96.19 182 GLY A CA 1
ATOM 1355 C C . GLY A 1 182 ? 16.394 14.290 -13.382 1.00 96.19 182 GLY A C 1
ATOM 1356 O O . GLY A 1 182 ? 15.597 14.112 -14.301 1.00 96.19 182 GLY A O 1
ATOM 1357 N N . LYS A 1 183 ? 17.677 13.914 -13.435 1.00 97.00 183 LYS A N 1
ATOM 1358 C CA . LYS A 1 183 ? 18.357 13.445 -14.653 1.00 97.00 183 LYS A CA 1
ATOM 1359 C C . LYS A 1 183 ? 17.641 12.285 -15.340 1.00 97.00 183 LYS A C 1
ATOM 1361 O O . LYS A 1 183 ? 17.667 12.201 -16.562 1.00 97.00 183 LYS A O 1
ATOM 1366 N N . LEU A 1 184 ? 17.008 11.388 -14.579 1.00 96.56 184 LEU A N 1
ATOM 1367 C CA . LEU A 1 184 ? 16.233 10.306 -15.183 1.00 96.56 184 LEU A CA 1
ATOM 1368 C C . LEU A 1 184 ? 15.049 10.857 -15.983 1.00 96.56 184 LEU A C 1
ATOM 1370 O O . LEU A 1 184 ? 14.865 10.475 -17.131 1.00 96.56 184 LEU A O 1
ATOM 1374 N N . MET A 1 185 ? 14.263 11.761 -15.399 1.00 97.00 185 MET A N 1
ATOM 1375 C CA . MET A 1 185 ? 13.082 12.309 -16.069 1.00 97.00 185 MET A CA 1
ATOM 1376 C C . MET A 1 185 ? 13.455 13.163 -17.282 1.00 97.00 185 MET A C 1
ATOM 1378 O O . MET A 1 185 ? 12.716 13.160 -18.263 1.00 97.00 185 MET A O 1
ATOM 1382 N N . ASP A 1 186 ? 14.613 13.830 -17.244 1.00 96.44 186 ASP A N 1
ATOM 1383 C CA . ASP A 1 186 ? 15.173 14.527 -18.405 1.00 96.44 186 ASP A CA 1
ATOM 1384 C C . ASP A 1 186 ? 15.488 13.542 -19.544 1.00 96.44 186 ASP A C 1
ATOM 1386 O O . ASP A 1 186 ? 15.058 13.767 -20.673 1.00 96.44 186 ASP A O 1
ATOM 1390 N N . ARG A 1 187 ? 16.141 12.408 -19.241 1.00 96.19 187 ARG A N 1
ATOM 1391 C CA . ARG A 1 187 ? 16.425 11.346 -20.227 1.00 96.19 187 ARG A CA 1
ATOM 1392 C C . ARG A 1 187 ? 15.164 10.665 -20.758 1.00 96.19 187 ARG A C 1
ATOM 1394 O O . ARG A 1 187 ? 15.109 10.298 -21.926 1.00 96.19 187 ARG A O 1
ATOM 1401 N N . VAL A 1 188 ? 14.147 10.474 -19.916 1.00 95.31 188 VAL A N 1
ATOM 1402 C CA . VAL A 1 188 ? 12.850 9.931 -20.358 1.00 95.31 188 VAL A CA 1
ATOM 1403 C C . VAL A 1 188 ? 12.164 10.921 -21.299 1.00 95.31 188 VAL A C 1
ATOM 1405 O O . VAL A 1 188 ? 11.640 10.517 -22.332 1.00 95.31 188 VAL A O 1
ATOM 1408 N N . ALA A 1 189 ? 12.203 12.218 -20.982 1.00 95.06 189 ALA A N 1
ATOM 1409 C CA . ALA A 1 189 ? 11.617 13.261 -21.819 1.00 95.06 189 ALA A CA 1
ATOM 1410 C C . ALA A 1 189 ? 12.349 13.446 -23.159 1.00 95.06 189 ALA A C 1
ATOM 1412 O O . ALA A 1 189 ? 11.701 13.746 -24.158 1.00 95.06 189 ALA A O 1
ATOM 1413 N N . SER A 1 190 ? 13.673 13.251 -23.202 1.00 94.19 190 SER A N 1
ATOM 1414 C CA . SER A 1 190 ? 14.452 13.284 -24.449 1.00 94.19 190 SER A CA 1
ATOM 1415 C C . SER A 1 190 ? 14.381 11.984 -25.259 1.00 94.19 190 SER A C 1
ATOM 1417 O O . SER A 1 190 ? 14.865 11.945 -26.388 1.00 94.19 190 SER A O 1
ATOM 1419 N N . GLY A 1 191 ? 13.784 10.922 -24.707 1.00 93.00 191 GLY A N 1
ATOM 1420 C CA . GLY A 1 191 ? 13.732 9.596 -25.325 1.00 93.00 191 GLY A CA 1
ATOM 1421 C C . GLY A 1 191 ? 15.031 8.785 -25.207 1.00 93.00 191 GLY A C 1
ATOM 1422 O O . GLY A 1 191 ? 15.102 7.681 -25.741 1.00 93.00 191 GLY A O 1
ATOM 1423 N N . GLU A 1 192 ? 16.043 9.292 -24.496 1.00 92.38 192 GLU A N 1
ATOM 1424 C CA . GLU A 1 192 ? 17.307 8.588 -24.233 1.00 92.38 192 GLU A CA 1
ATOM 1425 C C . GLU A 1 192 ? 17.141 7.417 -23.255 1.00 92.38 192 GLU A C 1
ATOM 1427 O O . GLU A 1 192 ? 17.836 6.408 -23.364 1.00 92.38 192 GLU A O 1
ATOM 1432 N N . ALA A 1 193 ? 16.240 7.547 -22.277 1.00 91.38 193 ALA A N 1
ATOM 1433 C CA . ALA A 1 193 ? 15.921 6.474 -21.342 1.00 91.38 193 ALA A CA 1
ATOM 1434 C C . ALA A 1 193 ? 14.679 5.722 -21.821 1.00 91.38 193 ALA A C 1
ATOM 1436 O O . ALA A 1 193 ? 13.553 6.210 -21.715 1.00 91.38 193 ALA A O 1
ATOM 1437 N N . GLN A 1 194 ? 14.889 4.504 -22.306 1.00 88.94 194 GLN A N 1
ATOM 1438 C CA . GLN A 1 194 ? 13.809 3.567 -22.582 1.00 88.94 194 GLN A CA 1
ATOM 1439 C C . GLN A 1 194 ? 13.539 2.702 -21.349 1.00 88.94 194 GLN A C 1
ATOM 1441 O O . GLN A 1 194 ? 14.463 2.469 -20.561 1.00 88.94 194 GLN A O 1
ATOM 1446 N N . PRO A 1 195 ? 12.294 2.229 -21.156 1.00 89.06 195 PRO A N 1
ATOM 1447 C CA . PRO A 1 195 ? 12.032 1.205 -20.165 1.00 89.06 195 PRO A CA 1
ATOM 1448 C C . PRO A 1 195 ? 12.974 0.035 -20.440 1.00 89.06 195 PRO A C 1
ATOM 1450 O O . PRO A 1 195 ? 13.022 -0.463 -21.566 1.00 89.06 195 PRO A O 1
ATOM 1453 N N . VAL A 1 196 ? 13.732 -0.383 -19.431 1.00 86.38 196 VAL A N 1
ATOM 1454 C CA . VAL A 1 196 ? 14.443 -1.653 -19.453 1.00 86.38 196 VAL A CA 1
ATOM 1455 C C . VAL A 1 196 ? 13.369 -2.684 -19.737 1.00 86.38 196 VAL A C 1
ATOM 1457 O O . VAL A 1 196 ? 12.427 -2.832 -18.954 1.00 86.38 196 VAL A O 1
ATOM 1460 N N . ALA A 1 197 ? 13.450 -3.307 -20.913 1.00 71.50 197 ALA A N 1
ATOM 1461 C CA . ALA A 1 197 ? 12.548 -4.387 -21.259 1.00 71.50 197 ALA A CA 1
ATOM 1462 C C . ALA A 1 197 ? 12.553 -5.362 -20.082 1.00 71.50 197 ALA A C 1
ATOM 1464 O O . ALA A 1 197 ? 13.630 -5.679 -19.563 1.00 71.50 197 ALA A O 1
ATOM 1465 N N . ALA A 1 198 ? 11.363 -5.785 -19.642 1.00 66.38 198 ALA A N 1
ATOM 1466 C CA . ALA A 1 198 ? 11.258 -6.870 -18.678 1.00 66.38 198 ALA A CA 1
ATOM 1467 C C . ALA A 1 198 ? 12.236 -7.967 -19.127 1.00 66.38 198 ALA A C 1
ATOM 1469 O O . ALA A 1 198 ? 12.312 -8.226 -20.336 1.00 66.38 198 ALA A O 1
ATOM 1470 N N . PRO A 1 199 ? 13.071 -8.492 -18.213 1.00 61.88 199 PRO A N 1
ATOM 1471 C CA . PRO A 1 199 ? 14.199 -9.336 -18.579 1.00 61.88 199 PRO A CA 1
ATOM 1472 C C . PRO A 1 199 ? 13.706 -10.414 -19.539 1.00 61.88 199 PRO A C 1
ATOM 1474 O O . PRO A 1 199 ? 12.787 -11.158 -19.198 1.00 61.88 199 PRO A O 1
ATOM 1477 N N . ALA A 1 200 ? 14.236 -10.398 -20.767 1.00 62.06 200 ALA A N 1
ATOM 1478 C CA . ALA A 1 200 ? 13.696 -11.170 -21.877 1.00 62.06 200 ALA A CA 1
ATOM 1479 C C . ALA A 1 200 ? 13.554 -12.636 -21.456 1.00 62.06 200 ALA A C 1
ATOM 1481 O O . ALA A 1 200 ? 14.553 -13.303 -21.202 1.00 62.06 200 ALA A O 1
ATOM 1482 N N . GLY A 1 201 ? 12.308 -13.099 -21.341 1.00 76.50 201 GLY A N 1
ATOM 1483 C CA . GLY A 1 201 ? 11.996 -14.435 -20.845 1.00 76.50 201 GLY A CA 1
ATOM 1484 C C . GLY A 1 201 ? 11.140 -14.488 -19.582 1.00 76.50 201 GLY A C 1
ATOM 1485 O O . GLY A 1 201 ? 10.677 -15.574 -19.276 1.00 76.50 201 GLY A O 1
ATOM 1486 N N . SER A 1 202 ? 10.855 -13.389 -18.875 1.00 86.12 202 SER A N 1
ATOM 1487 C CA . SER A 1 202 ? 9.957 -13.460 -17.709 1.00 86.12 202 SER A CA 1
ATOM 1488 C C . SER A 1 202 ? 8.571 -14.014 -18.072 1.00 86.12 202 SER A C 1
ATOM 1490 O O . SER A 1 202 ? 7.988 -13.618 -19.083 1.00 86.12 202 SER A O 1
ATOM 1492 N N . ILE A 1 203 ? 8.037 -14.895 -17.230 1.00 91.19 203 ILE A N 1
ATOM 1493 C CA . ILE A 1 203 ? 6.682 -15.442 -17.322 1.00 91.19 203 ILE A CA 1
ATOM 1494 C C . ILE A 1 203 ? 5.786 -14.813 -16.255 1.00 91.19 203 ILE A C 1
ATOM 1496 O O . ILE A 1 203 ? 6.225 -14.561 -15.131 1.00 91.19 203 ILE A O 1
ATOM 1500 N N . ASP A 1 204 ? 4.526 -14.586 -16.616 1.00 92.50 204 ASP A N 1
ATOM 1501 C CA . ASP A 1 204 ? 3.463 -14.249 -15.673 1.00 92.50 204 ASP A CA 1
ATOM 1502 C C . ASP A 1 204 ? 2.987 -15.542 -14.995 1.00 92.50 204 ASP A C 1
ATOM 1504 O O . ASP A 1 204 ? 2.525 -16.472 -15.665 1.00 92.50 204 ASP A O 1
ATOM 1508 N N . VAL A 1 205 ? 3.126 -15.606 -13.672 1.00 95.88 205 VAL A N 1
ATOM 1509 C CA . VAL A 1 205 ? 2.673 -16.721 -12.836 1.00 95.88 205 VAL A CA 1
ATOM 1510 C C . VAL A 1 205 ? 1.525 -16.242 -11.965 1.00 95.88 205 VAL A C 1
ATOM 1512 O O . VAL A 1 205 ? 1.683 -15.356 -11.129 1.00 95.88 205 VAL A O 1
ATOM 1515 N N . GLU A 1 206 ? 0.362 -16.837 -12.167 1.00 95.69 206 GLU A N 1
ATOM 1516 C CA . GLU A 1 206 ? -0.820 -16.657 -11.348 1.00 95.69 206 GLU A CA 1
ATOM 1517 C C . GLU A 1 206 ? -0.658 -17.431 -10.038 1.00 95.69 206 GLU A C 1
ATOM 1519 O O . GLU A 1 206 ? -0.627 -18.660 -9.993 1.00 95.69 206 GLU A O 1
ATOM 1524 N N . VAL A 1 207 ? -0.509 -16.692 -8.950 1.00 96.38 207 VAL A N 1
ATOM 1525 C CA . VAL A 1 207 ? -0.405 -17.238 -7.605 1.00 96.38 207 VAL A CA 1
ATOM 1526 C C . VAL A 1 207 ? -1.796 -17.221 -6.987 1.00 96.38 207 VAL A C 1
ATOM 1528 O O . VAL A 1 207 ? -2.351 -16.146 -6.786 1.00 96.38 207 VAL A O 1
ATOM 1531 N N . VAL A 1 208 ? -2.356 -18.393 -6.689 1.00 96.00 208 VAL A N 1
ATOM 1532 C CA . VAL A 1 208 ? -3.733 -18.574 -6.204 1.00 96.00 208 VAL A CA 1
ATOM 1533 C C . VAL A 1 208 ? -3.723 -19.034 -4.748 1.00 96.00 208 VAL A C 1
ATOM 1535 O O . VAL A 1 208 ? -3.032 -19.980 -4.376 1.00 96.00 208 VAL A O 1
ATOM 1538 N N . HIS A 1 209 ? -4.512 -18.405 -3.886 1.00 96.19 209 HIS A N 1
ATOM 1539 C CA . HIS A 1 209 ? -4.631 -18.833 -2.499 1.00 96.19 209 HIS A CA 1
ATOM 1540 C C . HIS A 1 209 ? -5.528 -20.072 -2.410 1.00 96.19 209 HIS A C 1
ATOM 1542 O O . HIS A 1 209 ? -6.715 -20.027 -2.741 1.00 96.19 209 HIS A O 1
ATOM 1548 N N . ALA A 1 210 ? -4.980 -21.179 -1.905 1.00 95.69 210 ALA A N 1
ATOM 1549 C CA . ALA A 1 210 ? -5.590 -22.503 -2.019 1.00 95.69 210 ALA A CA 1
ATOM 1550 C C . ALA A 1 210 ? -6.963 -22.646 -1.336 1.00 95.69 210 ALA A C 1
ATOM 1552 O O . ALA A 1 210 ? -7.726 -23.543 -1.681 1.00 95.69 210 ALA A O 1
ATOM 1553 N N . LYS A 1 211 ? -7.282 -21.786 -0.356 1.00 93.56 211 LYS A N 1
ATOM 1554 C CA . LYS A 1 211 ? -8.561 -21.834 0.380 1.00 93.56 211 LYS A CA 1
ATOM 1555 C C . LYS A 1 211 ? -9.595 -20.824 -0.100 1.00 93.56 211 LYS A C 1
ATOM 1557 O O . LYS A 1 211 ? -10.785 -21.079 0.029 1.00 93.56 211 LYS A O 1
ATOM 1562 N N . THR A 1 212 ? -9.152 -19.659 -0.563 1.00 92.00 212 THR A N 1
ATOM 1563 C CA . THR A 1 212 ? -10.056 -18.539 -0.880 1.00 92.00 212 THR A CA 1
ATOM 1564 C C . THR A 1 212 ? -10.258 -18.365 -2.379 1.00 92.00 212 THR A C 1
ATOM 1566 O O . THR A 1 212 ? -11.229 -17.733 -2.774 1.00 92.00 212 THR A O 1
ATOM 1569 N N . GLY A 1 213 ? -9.360 -18.907 -3.209 1.00 91.69 213 GLY A N 1
ATOM 1570 C CA . GLY A 1 213 ? -9.382 -18.727 -4.661 1.00 91.69 213 GLY A CA 1
ATOM 1571 C C . GLY A 1 213 ? -8.937 -17.337 -5.130 1.00 91.69 213 GLY A C 1
ATOM 1572 O O . GLY A 1 213 ? -8.913 -17.088 -6.328 1.00 91.69 213 GLY A O 1
ATOM 1573 N N . CYS A 1 214 ? -8.576 -16.431 -4.215 1.00 87.62 214 CYS A N 1
ATOM 1574 C CA . CYS A 1 214 ? -7.988 -15.132 -4.552 1.00 87.62 214 CYS A CA 1
ATOM 1575 C C . CYS A 1 214 ? -6.663 -15.337 -5.291 1.00 87.62 214 CYS A C 1
ATOM 1577 O O . CYS A 1 214 ? -5.956 -16.299 -4.992 1.00 87.62 214 CYS A O 1
ATOM 1579 N N . ASN A 1 215 ? -6.297 -14.432 -6.194 1.00 92.19 215 ASN A N 1
ATOM 1580 C CA . ASN A 1 215 ? -5.110 -14.581 -7.026 1.00 92.19 215 ASN A CA 1
ATOM 1581 C C . ASN A 1 215 ? -4.310 -13.276 -7.169 1.00 92.19 215 ASN A C 1
ATOM 1583 O O . ASN A 1 215 ? -4.821 -12.170 -7.003 1.00 92.19 215 ASN A O 1
ATOM 1587 N N . VAL A 1 216 ? -3.021 -13.410 -7.478 1.00 91.62 216 VAL A N 1
ATOM 1588 C CA . VAL A 1 216 ? -2.135 -12.307 -7.869 1.00 91.62 216 VAL A CA 1
ATOM 1589 C C . VAL A 1 216 ? -1.197 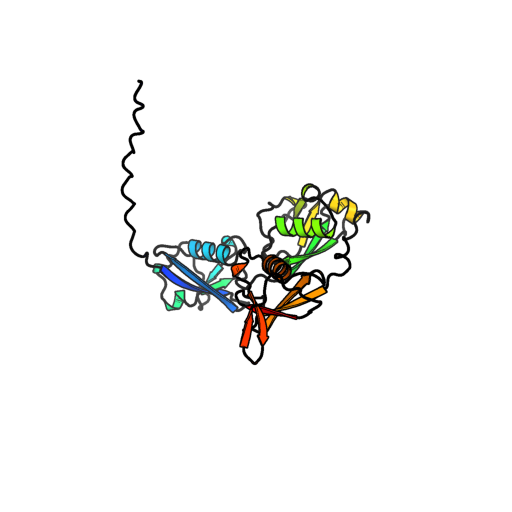-12.785 -8.972 1.00 91.62 216 VAL A C 1
ATOM 1591 O O . VAL A 1 216 ? -0.706 -13.908 -8.922 1.00 91.62 216 VAL A O 1
ATOM 1594 N N . VAL A 1 217 ? -0.934 -11.948 -9.973 1.00 92.06 217 VAL A N 1
ATOM 1595 C CA . VAL A 1 217 ? -0.008 -12.284 -11.063 1.00 92.06 217 VAL A CA 1
ATOM 1596 C C . VAL A 1 217 ? 1.384 -11.755 -10.730 1.00 92.06 217 VAL A C 1
ATOM 1598 O O . VAL A 1 217 ? 1.554 -10.563 -10.473 1.00 92.06 217 VAL A O 1
ATOM 1601 N N . ILE A 1 218 ? 2.377 -12.643 -10.729 1.00 93.50 218 ILE A N 1
ATOM 1602 C CA . ILE A 1 218 ? 3.771 -12.350 -10.393 1.00 93.50 218 ILE A CA 1
ATOM 1603 C C . ILE A 1 218 ? 4.661 -12.641 -11.598 1.00 93.50 218 ILE A C 1
ATOM 1605 O O . ILE A 1 218 ? 4.601 -13.720 -12.179 1.00 93.50 218 ILE A O 1
ATOM 1609 N N . GLN A 1 219 ? 5.534 -11.695 -11.940 1.00 90.38 219 GLN A N 1
ATOM 1610 C CA . GLN A 1 219 ? 6.540 -11.885 -12.983 1.00 90.38 219 GLN A CA 1
ATOM 1611 C C . GLN A 1 219 ? 7.8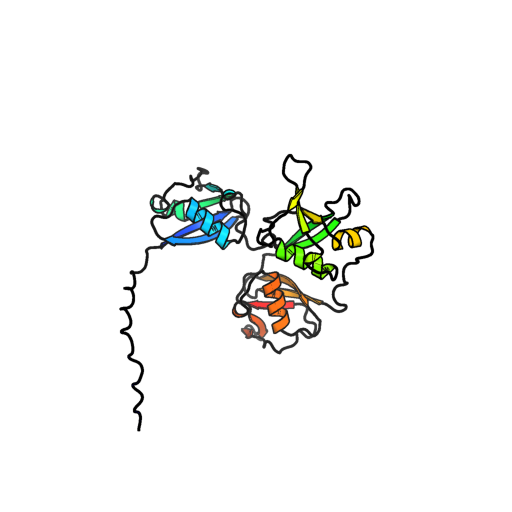23 -12.488 -12.419 1.00 90.38 219 GLN A C 1
ATOM 1613 O O . GLN A 1 219 ? 8.458 -11.910 -11.536 1.00 90.38 219 GLN A O 1
ATOM 1618 N N . VAL A 1 220 ? 8.226 -13.632 -12.969 1.00 94.50 220 VAL A N 1
ATOM 1619 C CA . VAL A 1 220 ? 9.438 -14.376 -12.586 1.00 94.50 220 VAL A CA 1
ATOM 1620 C C . VAL A 1 220 ? 10.131 -14.955 -13.816 1.00 94.50 220 VAL A C 1
ATOM 1622 O O . VAL A 1 220 ? 9.561 -14.978 -14.902 1.00 94.50 220 VAL A O 1
ATOM 1625 N N . GLN A 1 221 ? 11.376 -15.413 -13.676 1.00 91.69 221 GLN A N 1
ATOM 1626 C CA . GLN A 1 221 ? 12.057 -16.125 -14.761 1.00 91.69 221 GLN A CA 1
ATOM 1627 C C . GLN A 1 221 ? 11.462 -17.533 -14.973 1.00 91.69 221 GLN A C 1
ATOM 1629 O O . GLN A 1 221 ? 10.948 -18.120 -14.018 1.00 91.69 221 GLN A O 1
ATOM 1634 N N . PRO A 1 222 ? 11.533 -18.116 -16.185 1.00 90.56 222 PRO A N 1
ATOM 1635 C CA . PRO A 1 222 ? 10.997 -19.455 -16.465 1.00 90.56 222 PRO A CA 1
ATOM 1636 C C . PRO A 1 222 ? 11.663 -20.564 -15.644 1.00 90.56 222 PRO A C 1
ATOM 1638 O O . PRO A 1 222 ? 11.036 -21.581 -15.339 1.00 90.56 222 PRO A O 1
ATOM 1641 N N . ASP A 1 223 ? 12.937 -20.359 -15.315 1.00 91.75 223 ASP A N 1
ATOM 1642 C CA . ASP A 1 223 ? 13.790 -21.220 -14.501 1.00 91.75 223 ASP A CA 1
ATOM 1643 C C . ASP A 1 223 ? 13.837 -20.777 -13.032 1.00 91.75 223 ASP A C 1
ATOM 1645 O O . ASP A 1 223 ? 14.669 -21.268 -12.270 1.00 91.75 223 ASP A O 1
ATOM 1649 N N . ALA A 1 224 ? 12.948 -19.869 -12.614 1.00 95.56 224 ALA A N 1
ATOM 1650 C CA . ALA A 1 224 ? 12.931 -19.424 -11.234 1.00 95.56 224 ALA A CA 1
ATOM 1651 C C . ALA A 1 224 ? 12.544 -20.562 -10.280 1.00 95.56 224 ALA A C 1
ATOM 1653 O O . ALA A 1 224 ? 11.732 -21.436 -10.605 1.00 95.56 224 ALA A O 1
ATOM 1654 N N . THR A 1 225 ? 13.132 -20.547 -9.087 1.00 97.69 225 THR A N 1
ATOM 1655 C CA . THR A 1 225 ? 12.814 -21.507 -8.026 1.00 97.69 225 THR A CA 1
ATOM 1656 C C . THR A 1 225 ? 11.552 -21.107 -7.264 1.00 97.69 225 THR A C 1
ATOM 1658 O O . THR A 1 225 ? 11.109 -19.955 -7.305 1.00 97.69 225 THR A O 1
ATOM 1661 N N . ILE A 1 226 ? 10.989 -22.045 -6.503 1.00 97.56 226 ILE A N 1
ATOM 1662 C CA . ILE A 1 226 ? 9.896 -21.773 -5.565 1.00 97.56 226 ILE A CA 1
ATOM 1663 C C . ILE A 1 226 ? 10.280 -20.691 -4.551 1.00 97.56 226 ILE A C 1
ATOM 1665 O O . ILE A 1 226 ? 9.462 -19.814 -4.271 1.00 97.56 226 ILE A O 1
ATOM 1669 N N . LEU A 1 227 ? 11.530 -20.674 -4.072 1.00 96.88 227 LEU A N 1
ATOM 1670 C CA . LEU A 1 227 ? 12.019 -19.599 -3.205 1.00 96.88 227 LEU A CA 1
ATOM 1671 C C . LEU A 1 227 ? 11.907 -18.224 -3.876 1.00 96.88 227 LEU A C 1
ATOM 1673 O O . LEU A 1 227 ? 11.375 -17.290 -3.282 1.00 96.88 227 LEU A O 1
ATOM 1677 N N . GLN A 1 228 ? 12.354 -18.108 -5.128 1.00 96.25 228 GLN A N 1
ATOM 1678 C CA . GLN A 1 228 ? 12.290 -16.850 -5.876 1.00 96.25 228 GLN A CA 1
ATOM 1679 C C . GLN A 1 228 ? 10.844 -16.417 -6.141 1.00 96.25 228 GLN A C 1
ATOM 1681 O O . GLN A 1 228 ? 10.540 -15.226 -6.060 1.00 96.25 228 GLN A O 1
ATOM 1686 N N . LEU A 1 229 ? 9.932 -17.366 -6.395 1.00 96.75 229 LEU A N 1
ATOM 1687 C CA . LEU A 1 229 ? 8.503 -17.063 -6.485 1.00 96.75 229 LEU A CA 1
ATOM 1688 C C . LEU A 1 229 ? 7.961 -16.535 -5.152 1.00 96.75 229 LEU A C 1
ATOM 1690 O O . LEU A 1 229 ? 7.228 -15.547 -5.150 1.00 96.75 229 LEU A O 1
ATOM 1694 N N . ARG A 1 230 ? 8.318 -17.154 -4.019 1.00 96.69 230 ARG A N 1
ATOM 1695 C CA . ARG A 1 230 ? 7.892 -16.699 -2.683 1.00 96.69 230 ARG A CA 1
ATOM 1696 C C . ARG A 1 230 ? 8.403 -15.295 -2.387 1.00 96.69 230 ARG A C 1
ATOM 1698 O O . ARG A 1 230 ? 7.615 -14.445 -1.982 1.00 96.69 230 ARG A O 1
ATOM 1705 N N . GLU A 1 231 ? 9.681 -15.029 -2.647 1.00 95.19 231 GLU A N 1
ATOM 1706 C CA . GLU A 1 231 ? 10.281 -13.698 -2.500 1.00 95.19 231 GLU A CA 1
ATOM 1707 C C . GLU A 1 231 ? 9.568 -12.658 -3.370 1.00 95.19 231 GLU A C 1
ATOM 1709 O O . GLU A 1 231 ? 9.204 -11.585 -2.883 1.00 95.19 231 GLU A O 1
ATOM 1714 N N . ALA A 1 232 ? 9.315 -12.983 -4.642 1.00 93.56 232 ALA A N 1
ATOM 1715 C CA . ALA A 1 232 ? 8.602 -12.106 -5.564 1.00 93.56 232 ALA A CA 1
ATOM 1716 C C . ALA A 1 232 ? 7.151 -11.863 -5.118 1.00 93.56 232 ALA A C 1
ATOM 1718 O O . ALA A 1 232 ? 6.684 -10.725 -5.149 1.00 93.56 232 ALA A O 1
ATOM 1719 N N . THR A 1 233 ? 6.470 -12.899 -4.625 1.00 94.12 233 THR A N 1
ATOM 1720 C CA . THR A 1 233 ? 5.098 -12.823 -4.101 1.00 94.12 233 THR A CA 1
ATOM 1721 C C . THR A 1 233 ? 5.037 -11.935 -2.861 1.00 94.12 233 THR A C 1
ATOM 1723 O O . THR A 1 233 ? 4.238 -11.010 -2.793 1.00 94.12 233 THR A O 1
ATOM 1726 N N . ILE A 1 234 ? 5.922 -12.145 -1.888 1.00 93.94 234 ILE A N 1
ATOM 1727 C CA . ILE A 1 234 ? 5.982 -11.354 -0.650 1.00 93.94 234 ILE A CA 1
ATOM 1728 C C . ILE A 1 234 ? 6.307 -9.900 -0.941 1.00 93.94 234 ILE A C 1
ATOM 1730 O O . ILE A 1 234 ? 5.661 -9.003 -0.397 1.00 93.94 234 ILE A O 1
ATOM 1734 N N . LYS A 1 235 ? 7.258 -9.668 -1.849 1.00 87.62 235 LYS A N 1
ATOM 1735 C CA . LYS A 1 235 ? 7.593 -8.331 -2.329 1.00 87.62 235 LYS A CA 1
ATOM 1736 C C . LYS A 1 235 ? 6.385 -7.666 -2.990 1.00 87.62 235 LYS A C 1
ATOM 1738 O O . LYS A 1 235 ? 6.123 -6.500 -2.708 1.00 87.62 235 LYS A O 1
ATOM 1743 N N . ALA A 1 236 ? 5.638 -8.391 -3.823 1.00 86.12 236 ALA A N 1
ATOM 1744 C CA . ALA A 1 236 ? 4.433 -7.880 -4.474 1.00 86.12 236 ALA A CA 1
ATOM 1745 C C . ALA A 1 236 ? 3.294 -7.590 -3.483 1.00 86.12 236 ALA A C 1
ATOM 1747 O O . ALA A 1 236 ? 2.535 -6.650 -3.695 1.00 86.12 236 ALA A O 1
ATOM 1748 N N . LEU A 1 237 ? 3.205 -8.346 -2.386 1.00 87.25 237 LEU A N 1
ATOM 1749 C CA . LEU A 1 237 ? 2.226 -8.142 -1.312 1.00 87.25 237 LEU A CA 1
ATOM 1750 C C . LEU A 1 237 ? 2.672 -7.107 -0.263 1.00 87.25 237 LEU A C 1
ATOM 1752 O O . LEU A 1 237 ? 1.907 -6.792 0.648 1.00 87.25 237 LEU A O 1
ATOM 1756 N N . GLY A 1 238 ? 3.900 -6.585 -0.355 1.00 82.75 238 GLY A N 1
ATOM 1757 C CA . GLY A 1 238 ? 4.464 -5.665 0.638 1.00 82.75 238 GLY A CA 1
ATOM 1758 C C . GLY A 1 238 ? 4.699 -6.303 2.014 1.00 82.75 238 GLY A C 1
ATOM 1759 O O . GLY A 1 238 ? 4.703 -5.603 3.027 1.00 82.75 238 GLY A O 1
ATOM 1760 N N . LYS A 1 239 ? 4.865 -7.629 2.062 1.00 86.88 239 LYS A N 1
ATOM 1761 C CA . LYS A 1 239 ? 5.186 -8.389 3.276 1.00 86.88 239 LYS A CA 1
ATOM 1762 C C . LYS A 1 239 ? 6.705 -8.502 3.446 1.00 86.88 239 LYS A C 1
ATOM 1764 O O . LYS A 1 239 ? 7.466 -8.232 2.519 1.00 86.88 239 LYS A O 1
ATOM 1769 N N . THR A 1 240 ? 7.158 -8.889 4.638 1.00 84.25 240 THR A N 1
ATOM 1770 C CA . THR A 1 240 ? 8.596 -9.043 4.938 1.00 84.25 240 THR A CA 1
ATOM 1771 C C . THR A 1 240 ? 8.990 -10.442 5.392 1.00 84.25 240 THR A C 1
ATOM 1773 O O . THR A 1 240 ? 10.176 -10.754 5.373 1.00 84.25 240 THR A O 1
ATOM 1776 N N . ASP A 1 241 ? 8.033 -11.271 5.812 1.00 91.75 241 ASP A N 1
ATOM 1777 C CA . ASP A 1 241 ? 8.311 -12.611 6.330 1.00 91.75 241 ASP A CA 1
ATOM 1778 C C . ASP A 1 241 ? 8.042 -13.688 5.271 1.00 91.75 241 ASP A C 1
ATOM 1780 O O . ASP A 1 241 ? 6.921 -13.840 4.784 1.00 91.75 241 ASP A O 1
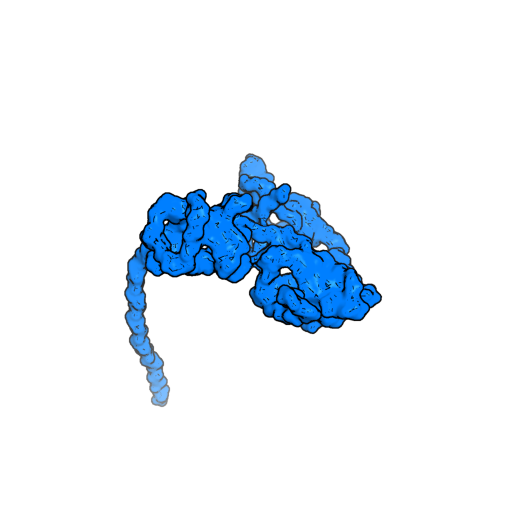ATOM 1784 N N . LEU A 1 242 ? 9.087 -14.454 4.943 1.00 92.19 242 LEU A N 1
ATOM 1785 C CA . LEU A 1 242 ? 9.013 -15.621 4.065 1.00 92.19 242 LEU A CA 1
ATOM 1786 C C . LEU A 1 242 ? 8.132 -16.726 4.643 1.00 92.19 242 LEU A C 1
ATOM 1788 O O . LEU A 1 242 ? 7.411 -17.374 3.883 1.00 92.19 242 LEU A O 1
ATOM 1792 N N . GLY A 1 243 ? 8.131 -16.910 5.966 1.00 91.75 243 GLY A N 1
ATOM 1793 C CA . GLY A 1 243 ? 7.360 -17.953 6.647 1.00 91.75 243 GLY A CA 1
ATOM 1794 C C . GLY A 1 243 ? 5.848 -17.856 6.433 1.00 91.75 243 GLY A C 1
ATOM 1795 O O . GLY A 1 243 ? 5.154 -18.865 6.530 1.00 91.75 243 GLY A O 1
ATOM 1796 N N . GLU A 1 244 ? 5.341 -16.676 6.068 1.00 91.56 244 GLU A N 1
ATOM 1797 C CA . GLU A 1 244 ? 3.919 -16.459 5.791 1.00 91.56 244 GLU A CA 1
ATOM 1798 C C . GLU A 1 244 ? 3.461 -17.011 4.437 1.00 91.56 244 GLU A C 1
ATOM 1800 O O . GLU A 1 244 ? 2.265 -17.065 4.187 1.00 91.56 244 GLU A O 1
ATOM 1805 N N . VAL A 1 245 ? 4.361 -17.408 3.536 1.00 95.69 245 VAL A N 1
ATOM 1806 C CA . VAL A 1 245 ? 3.971 -17.933 2.218 1.00 95.69 245 VAL A CA 1
ATOM 1807 C C . VAL A 1 245 ? 4.495 -19.343 2.067 1.00 95.69 245 VAL A C 1
ATOM 1809 O O . VAL A 1 245 ? 5.701 -19.549 2.023 1.00 95.69 245 VAL A O 1
ATOM 1812 N N . THR A 1 246 ? 3.595 -20.313 1.957 1.00 96.81 246 THR A N 1
ATOM 1813 C CA . THR A 1 246 ? 3.919 -21.714 1.672 1.00 96.81 246 THR A CA 1
ATOM 1814 C C . THR A 1 246 ? 3.340 -22.087 0.318 1.00 96.81 246 THR A C 1
ATOM 1816 O O . THR A 1 246 ? 2.128 -22.010 0.133 1.00 96.81 246 THR A O 1
ATOM 1819 N N . VAL A 1 247 ? 4.190 -22.488 -0.627 1.00 97.19 247 VAL A N 1
ATOM 1820 C CA . VAL A 1 247 ? 3.740 -22.983 -1.933 1.00 97.19 247 VAL A CA 1
ATOM 1821 C C . VAL A 1 247 ? 3.280 -24.427 -1.790 1.00 97.19 247 VAL A C 1
ATOM 1823 O O . VAL A 1 247 ? 3.977 -25.251 -1.197 1.00 97.19 247 VAL A O 1
ATOM 1826 N N . VAL A 1 248 ? 2.098 -24.727 -2.324 1.00 97.44 248 VAL A N 1
ATOM 1827 C CA . VAL A 1 248 ? 1.486 -26.053 -2.257 1.00 97.44 248 VAL A CA 1
ATOM 1828 C C . VAL A 1 248 ? 1.042 -26.539 -3.631 1.00 97.44 248 VAL A C 1
ATOM 1830 O O . VAL A 1 248 ? 0.760 -25.758 -4.538 1.00 97.44 248 VAL A O 1
ATOM 1833 N N . ARG A 1 249 ? 0.938 -27.859 -3.766 1.00 96.00 249 ARG A N 1
ATOM 1834 C CA . ARG A 1 249 ? 0.375 -28.552 -4.923 1.00 96.00 249 ARG A CA 1
ATOM 1835 C C . ARG A 1 249 ? -0.751 -29.468 -4.467 1.00 96.00 249 ARG A C 1
ATOM 1837 O O . ARG A 1 249 ? -0.605 -30.179 -3.475 1.00 96.00 249 ARG A O 1
ATOM 1844 N N . ALA A 1 250 ? -1.851 -29.493 -5.213 1.00 93.94 250 ALA A N 1
ATOM 1845 C CA . ALA A 1 250 ? -2.892 -30.492 -5.013 1.00 93.94 250 ALA A CA 1
ATOM 1846 C C . ALA A 1 250 ? -2.391 -31.880 -5.455 1.00 93.94 250 ALA A C 1
ATOM 1848 O O . ALA A 1 250 ? -1.951 -32.059 -6.591 1.00 93.94 250 ALA A O 1
ATOM 1849 N N . SER A 1 251 ? -2.466 -32.868 -4.565 1.00 93.19 251 SER A N 1
ATOM 1850 C CA . SER A 1 251 ? -2.089 -34.256 -4.831 1.00 93.19 251 SER A CA 1
ATOM 1851 C C . SER A 1 251 ? -3.111 -35.188 -4.192 1.00 93.19 251 SER A C 1
ATOM 1853 O O . SER A 1 251 ? -3.165 -35.319 -2.975 1.00 93.19 251 SER A O 1
ATOM 1855 N N . GLY A 1 252 ? -3.954 -35.825 -5.011 1.00 87.56 252 GLY A N 1
ATOM 1856 C CA . GLY A 1 252 ? -4.917 -36.824 -4.529 1.00 87.56 252 GLY A CA 1
ATOM 1857 C C . GLY A 1 252 ? -6.015 -36.289 -3.601 1.00 87.56 252 GLY A C 1
ATOM 1858 O O . GLY A 1 252 ? -6.581 -37.064 -2.843 1.00 87.56 252 GLY A O 1
ATOM 1859 N N . GLY A 1 253 ? -6.320 -34.988 -3.655 1.00 90.19 253 GLY A N 1
ATOM 1860 C CA . GLY A 1 253 ? -7.286 -34.333 -2.762 1.00 90.19 253 GLY A CA 1
ATOM 1861 C C . GLY A 1 253 ? -6.654 -33.649 -1.547 1.00 90.19 253 GLY A C 1
ATOM 1862 O O . GLY A 1 253 ? -7.316 -32.829 -0.916 1.00 90.19 253 GLY A O 1
ATOM 1863 N N . ASP A 1 254 ? -5.371 -33.901 -1.286 1.00 94.31 254 ASP A N 1
ATOM 1864 C CA . ASP A 1 254 ? -4.594 -33.228 -0.248 1.00 94.31 254 ASP A CA 1
ATOM 1865 C C . ASP A 1 254 ? -3.696 -32.126 -0.833 1.00 94.31 254 ASP A C 1
ATOM 1867 O O . ASP A 1 254 ? -3.432 -32.075 -2.039 1.00 94.31 254 ASP A O 1
ATOM 1871 N N . LEU A 1 255 ? -3.214 -31.229 0.031 1.00 96.44 255 LEU A N 1
ATOM 1872 C CA . LEU A 1 255 ? -2.235 -30.197 -0.316 1.00 96.44 255 LEU A CA 1
ATOM 1873 C C . LEU A 1 255 ? -0.849 -30.619 0.182 1.00 96.44 255 LEU A C 1
ATOM 1875 O O . LEU A 1 255 ? -0.649 -30.802 1.382 1.00 96.44 255 LEU A O 1
ATOM 1879 N N . ALA A 1 256 ? 0.110 -30.744 -0.734 1.00 96.94 256 ALA A N 1
ATOM 1880 C CA . ALA A 1 256 ? 1.507 -31.044 -0.431 1.00 96.94 256 ALA A CA 1
ATOM 1881 C C . ALA A 1 256 ? 2.373 -29.789 -0.601 1.00 96.94 256 ALA A C 1
ATOM 1883 O O . ALA A 1 256 ? 2.265 -29.105 -1.617 1.00 96.94 256 ALA A O 1
ATOM 1884 N N . THR A 1 257 ? 3.234 -29.491 0.373 1.00 97.12 257 THR A N 1
ATOM 1885 C CA . THR A 1 257 ? 4.180 -28.365 0.304 1.00 97.12 257 THR A CA 1
ATOM 1886 C C . THR A 1 257 ? 5.308 -28.655 -0.684 1.00 97.12 257 THR A C 1
ATOM 1888 O O . THR A 1 257 ? 5.876 -29.746 -0.664 1.00 97.12 257 THR A O 1
ATOM 1891 N N . GLU A 1 258 ? 5.648 -27.677 -1.522 1.00 97.38 258 GLU A N 1
ATOM 1892 C CA . GLU A 1 258 ? 6.803 -27.757 -2.426 1.00 97.38 258 GLU A CA 1
ATOM 1893 C C . GLU A 1 258 ? 8.084 -27.246 -1.759 1.00 97.38 258 GLU A C 1
ATOM 1895 O O . GLU A 1 258 ? 8.036 -26.409 -0.852 1.00 97.38 258 GLU A O 1
ATOM 1900 N N . LEU A 1 259 ? 9.239 -27.752 -2.199 1.00 97.44 259 LEU A N 1
ATOM 1901 C CA . LEU A 1 259 ? 10.527 -27.348 -1.648 1.00 97.44 259 LEU A CA 1
ATOM 1902 C C . LEU A 1 259 ? 11.009 -26.059 -2.312 1.00 97.44 259 LEU A C 1
ATOM 1904 O O . LEU A 1 259 ? 10.867 -25.861 -3.514 1.00 97.44 259 LEU A O 1
ATOM 1908 N N . ASP A 1 260 ? 11.685 -25.216 -1.539 1.00 97.94 260 ASP A N 1
ATOM 1909 C CA . ASP A 1 260 ? 12.254 -23.948 -2.013 1.00 97.94 260 ASP A CA 1
ATOM 1910 C C . ASP A 1 260 ? 13.269 -24.105 -3.157 1.00 97.94 260 ASP A C 1
ATOM 1912 O O . ASP A 1 260 ? 13.473 -23.177 -3.943 1.00 97.94 260 ASP A O 1
ATOM 1916 N N . THR A 1 261 ? 13.892 -25.280 -3.256 1.00 97.38 261 THR A N 1
ATOM 1917 C CA . THR A 1 261 ? 14.846 -25.647 -4.309 1.00 97.38 261 THR A CA 1
ATOM 1918 C C . THR A 1 261 ? 14.182 -26.103 -5.605 1.00 97.38 261 THR A C 1
ATOM 1920 O O . THR A 1 261 ? 14.873 -26.224 -6.616 1.00 97.38 261 THR A O 1
ATOM 1923 N N . ASP A 1 262 ? 12.877 -26.380 -5.592 1.00 97.31 262 ASP A N 1
ATOM 1924 C CA . ASP A 1 262 ? 12.164 -26.851 -6.774 1.00 97.31 262 ASP A CA 1
ATOM 1925 C C . ASP A 1 262 ? 12.035 -25.722 -7.802 1.00 97.31 262 ASP A C 1
ATOM 1927 O O . ASP A 1 262 ? 11.866 -24.549 -7.464 1.00 97.31 262 ASP A O 1
ATOM 1931 N N . LEU A 1 263 ? 12.111 -26.078 -9.083 1.00 96.75 263 LEU A N 1
ATOM 1932 C CA . LEU A 1 263 ? 11.929 -25.134 -10.183 1.00 96.75 263 LEU A CA 1
ATOM 1933 C C . LEU A 1 263 ? 10.437 -24.919 -10.466 1.00 96.75 263 LEU A C 1
ATOM 1935 O O . LEU A 1 263 ? 9.612 -25.834 -10.354 1.00 96.75 263 LEU A O 1
ATOM 1939 N N . LEU A 1 264 ? 10.078 -23.719 -10.925 1.00 95.19 264 LEU A N 1
ATOM 1940 C CA . LEU A 1 264 ? 8.745 -23.471 -11.475 1.00 95.19 264 LEU A CA 1
ATOM 1941 C C . LEU A 1 264 ? 8.503 -24.273 -12.746 1.00 95.19 264 LEU A C 1
ATOM 1943 O O . LEU A 1 264 ? 7.367 -24.673 -12.986 1.00 95.19 264 LEU A O 1
ATOM 1947 N N . ALA A 1 265 ? 9.559 -24.529 -13.524 1.00 91.00 265 ALA A N 1
ATOM 1948 C CA . ALA A 1 265 ? 9.513 -25.320 -14.752 1.00 91.00 265 ALA A CA 1
ATOM 1949 C C . ALA A 1 265 ? 8.425 -24.829 -15.731 1.00 91.00 265 ALA A C 1
ATOM 1951 O O . ALA A 1 265 ? 7.701 -25.624 -16.328 1.00 91.00 265 ALA A O 1
ATOM 1952 N N . GLY A 1 266 ? 8.280 -23.505 -15.865 1.00 88.56 266 GLY A N 1
ATOM 1953 C CA . GLY A 1 266 ? 7.303 -22.891 -16.770 1.00 88.56 266 GLY A CA 1
ATOM 1954 C C . GLY A 1 266 ? 5.839 -22.950 -16.315 1.00 88.56 266 GLY A C 1
ATOM 1955 O O . GLY A 1 266 ? 4.951 -22.635 -17.110 1.00 88.56 266 GLY A O 1
ATOM 1956 N N . ARG A 1 267 ? 5.556 -23.345 -15.065 1.00 94.06 267 ARG A N 1
ATOM 1957 C CA . ARG A 1 267 ? 4.198 -23.289 -14.505 1.00 94.06 267 ARG A CA 1
ATOM 1958 C C . ARG A 1 267 ? 3.671 -21.857 -14.510 1.00 94.06 267 ARG A C 1
ATOM 1960 O O . ARG A 1 267 ? 4.334 -20.954 -14.015 1.00 94.06 267 ARG A O 1
ATOM 1967 N N . LYS A 1 268 ? 2.462 -21.685 -15.046 1.00 95.00 268 LYS A N 1
ATOM 1968 C CA . LYS A 1 268 ? 1.744 -20.402 -15.070 1.00 95.00 268 LYS A CA 1
ATOM 1969 C C . LYS A 1 268 ? 0.798 -20.219 -13.894 1.00 95.00 268 LYS A C 1
ATOM 1971 O O . LYS A 1 268 ? 0.332 -19.113 -13.693 1.00 95.00 268 LYS A O 1
ATOM 1976 N N . GLU A 1 269 ? 0.518 -21.277 -13.143 1.00 96.56 269 GLU A N 1
ATOM 1977 C CA . GLU A 1 269 ? -0.371 -21.241 -11.988 1.00 96.56 269 GLU A CA 1
ATOM 1978 C C . GLU A 1 269 ? 0.281 -21.991 -10.826 1.00 96.56 269 GLU A C 1
ATOM 1980 O O . GLU A 1 269 ? 0.823 -23.089 -11.009 1.00 96.56 269 GLU A O 1
ATOM 1985 N N . VAL A 1 270 ? 0.265 -21.385 -9.641 1.00 97.25 270 VAL A N 1
ATOM 1986 C CA . VAL A 1 270 ? 0.836 -21.946 -8.413 1.00 97.25 270 VAL A CA 1
ATOM 1987 C C . VAL A 1 270 ? -0.093 -21.653 -7.242 1.00 97.25 270 VAL A C 1
ATOM 1989 O O . VAL A 1 270 ? -0.554 -20.528 -7.079 1.00 97.25 270 VAL A O 1
ATOM 1992 N N . MET A 1 271 ? -0.341 -22.648 -6.389 1.00 97.38 271 MET A N 1
ATOM 1993 C CA . MET A 1 271 ? -1.174 -22.470 -5.202 1.00 97.38 271 MET A CA 1
ATOM 1994 C C . MET A 1 271 ? -0.323 -22.112 -3.980 1.00 97.38 271 MET A C 1
ATOM 1996 O O . MET A 1 271 ? 0.769 -22.651 -3.792 1.00 97.38 271 MET A O 1
ATOM 2000 N N . ILE A 1 272 ? -0.831 -21.236 -3.115 1.00 97.31 272 ILE A N 1
ATOM 2001 C CA . ILE A 1 272 ? -0.173 -20.863 -1.858 1.00 97.31 272 ILE A CA 1
ATOM 2002 C C . ILE A 1 272 ? -1.103 -20.956 -0.646 1.00 97.31 272 ILE A C 1
ATOM 2004 O O . ILE A 1 272 ? -2.330 -20.907 -0.758 1.00 97.31 272 ILE A O 1
ATOM 2008 N N . LEU A 1 273 ? -0.488 -21.045 0.531 1.00 96.25 273 LEU A N 1
ATOM 2009 C CA . LEU A 1 273 ? -1.102 -20.934 1.850 1.00 96.25 273 LEU A CA 1
ATOM 2010 C C . LEU A 1 273 ? -0.324 -19.940 2.722 1.00 96.25 273 LEU A C 1
ATOM 2012 O O . LEU A 1 273 ? 0.875 -19.747 2.535 1.00 96.25 273 LEU A O 1
ATOM 2016 N N . GLY A 1 274 ? -1.005 -19.379 3.723 1.00 93.25 274 GLY A N 1
ATOM 2017 C CA . GLY A 1 274 ? -0.395 -18.615 4.819 1.00 93.25 274 GLY A CA 1
ATOM 2018 C C . GLY A 1 274 ? -0.460 -17.093 4.671 1.00 93.25 274 GLY A C 1
ATOM 2019 O O . GLY A 1 274 ? -0.316 -16.387 5.669 1.00 93.25 274 GLY A O 1
ATOM 2020 N N . CYS A 1 275 ? -0.741 -16.574 3.472 1.00 90.25 275 CYS A N 1
ATOM 2021 C CA . CYS A 1 275 ? -0.937 -15.147 3.253 1.00 90.25 275 CYS A CA 1
ATOM 2022 C C . CYS A 1 275 ? -2.247 -14.851 2.523 1.00 90.25 275 CYS A C 1
ATOM 2024 O O . CYS A 1 275 ? -2.656 -15.577 1.619 1.00 90.25 275 CYS A O 1
ATOM 2026 N N . ASP A 1 276 ? -2.880 -13.746 2.910 1.00 87.69 276 ASP A N 1
ATOM 2027 C CA . ASP A 1 276 ? -4.033 -13.223 2.192 1.00 87.69 276 ASP A CA 1
ATOM 2028 C C . ASP A 1 276 ? -3.570 -12.577 0.885 1.00 87.69 276 ASP A C 1
ATOM 2030 O O . ASP A 1 276 ? -2.691 -11.707 0.876 1.00 87.69 276 ASP A O 1
ATOM 2034 N N . LEU A 1 277 ? -4.175 -13.013 -0.216 1.00 88.88 277 LEU A N 1
ATOM 2035 C CA . LEU A 1 277 ? -4.026 -12.379 -1.518 1.00 88.88 277 LEU A CA 1
ATOM 2036 C C . LEU A 1 277 ? -5.128 -11.330 -1.705 1.00 88.88 277 LEU A C 1
ATOM 2038 O O . LEU A 1 277 ? -6.237 -11.519 -1.195 1.00 88.88 277 LEU A O 1
ATOM 2042 N N . PRO A 1 278 ? -4.854 -10.223 -2.419 1.00 80.06 278 PRO A N 1
ATOM 2043 C CA . PRO A 1 278 ? -5.899 -9.272 -2.768 1.00 80.06 278 PRO A CA 1
ATOM 2044 C C . PRO A 1 278 ? -6.994 -9.990 -3.568 1.00 80.06 278 PRO A C 1
ATOM 2046 O O . PRO A 1 278 ? -6.707 -10.860 -4.389 1.00 80.06 278 PRO A O 1
ATOM 2049 N N . ASN A 1 279 ? -8.258 -9.647 -3.318 1.00 68.31 279 ASN A N 1
ATOM 2050 C CA . ASN A 1 279 ? -9.340 -10.148 -4.159 1.00 68.31 279 ASN A CA 1
ATOM 2051 C C . ASN A 1 279 ? -9.143 -9.630 -5.590 1.00 68.31 279 ASN A C 1
ATOM 2053 O O . ASN A 1 279 ? -8.786 -8.455 -5.749 1.00 68.31 279 ASN A O 1
ATOM 2057 N N . PRO A 1 280 ? -9.407 -10.457 -6.617 1.00 54.16 280 PRO A N 1
ATOM 2058 C CA . PRO A 1 280 ? -9.549 -9.931 -7.963 1.00 54.16 280 PRO A CA 1
ATOM 2059 C C . PRO A 1 280 ? -10.651 -8.850 -7.967 1.00 54.16 280 PRO A C 1
ATOM 2061 O O . PRO A 1 280 ? -11.616 -8.974 -7.202 1.00 54.16 280 PRO A O 1
ATOM 2064 N N . PRO A 1 281 ? -10.473 -7.765 -8.745 1.00 45.66 281 PRO A N 1
ATOM 2065 C CA . PRO A 1 281 ? -11.459 -6.691 -8.859 1.00 45.66 281 PRO A CA 1
ATOM 2066 C C . PRO A 1 281 ? -12.820 -7.176 -9.371 1.00 45.66 281 PRO A C 1
ATOM 2068 O O . PRO A 1 281 ? -12.857 -8.168 -10.135 1.00 45.66 281 PRO A O 1
#

Radius of gyration: 24.84 Å; chains: 1; bounding box: 80×64×67 Å

Secondary structure (DSSP, 8-state):
---PPPP-PPPPPPPPP------EEEEEEEETTT--EEEEEEETT-BHHHHHHHHHHHTT-S-GGG-EEE-TTSPBPPTT-BGGGS-HHHHT-EEEESS--SPP-EEEEEEEE--GGGTT-EEEEEEETT-BHHHHHHHHHHHHT--GGG-EEEEEPTTSSSEEEPPTTSB-TT-SEEEEESHHHHHHHHT------S-TT-EEEEEEETTT--EEEEEE-TT-BHHHHHHHHHHHHT---GGG-EEEEEETTEEEEPPTT-B-TT-SEEEEESSPPPPP-

InterPro domains:
  IPR000626 Ubiquitin-like domain [PS50053] (25-103)
  IPR029071 Ubiquitin-like domain superfamily [SSF54236] (27-91)

pLDDT: mean 91.18, std 10.11, range [45.66, 98.44]

Foldseek 3Di:
DDDDDDDDDDDDDDDPDDDPDFDWDKAWEAEPPPRDIDIDTHGFFAWQLVVLCVQCVVQLFDDSVQKWKDFPVRHTGDRGHGPVPDDSNRRHGIYIPRADNDAWDWAFAKEAAPDPVLHPQIDTFTDTQSAFLLVVLVRLCLQQVHDSVQKWKWDDDVPDPDTDTDDRRDGNRNHRYIYMYGPSSVCSSVVVTDGPPDPPAWAWAWEAAPPPRATDTFTDHLFAFPLVVLVRVCVRSVHDDSVQKFWWDDDPNDTDTDDRRHGCNRHRYTYIGRDDHHHDD